Protein AF-A0A9D5KA26-F1 (afdb_monomer_lite)

Sequence (200 aa):
MRDYLKTVVFIDGENLHYNLRSFEFREEHSKPFHLLPQYINWEKFFKALLDKINDGSNIKHFLHRIYWYVIERISAYREPGSDKLTRAVRKCQELSKTKIVDSEKVQELAKEWHSTLSEKIRHRRDALHTVLQTHTDFLQFKYVGKLAVDPFKVRRCETDSSEPTGYAYDGTIHSEKGVDIALAVDMVSLASDYDVAVLV

Radius of gyration: 22.06 Å; chains: 1; bounding box: 48×45×61 Å

pLDDT: mean 90.44, std 7.11, range [57.44, 97.88]

Foldseek 3Di:
DDLAFAEEEEEAQVVVQVVQQVDWDDDVPDDIDTGGPLVDPVVVVVVVVQVVVVVVDSGHYDYQAYEYEDAQFEDDDDDDDPVLLVQLQVVLCVAAVPDRDDSVLLVVQLVVQRVVVRVVRVVVVVVCCVSPVVPDPRYDYDHFKYWYWDSSQWPHWYQDPVDPSRTDTDTDTDDIPDRVVVSVVCCVVCVVVTRYYHYD

Structure (mmCIF, N/CA/C/O backbone):
data_AF-A0A9D5KA26-F1
#
_entry.id   AF-A0A9D5KA26-F1
#
loop_
_atom_site.group_PDB
_atom_site.id
_atom_site.type_symbol
_atom_site.label_atom_id
_atom_site.label_alt_id
_atom_site.label_comp_id
_atom_site.label_asym_id
_atom_site.label_entity_id
_atom_site.label_seq_id
_atom_site.pdbx_PDB_ins_code
_atom_site.Cartn_x
_atom_site.Cartn_y
_atom_site.Cartn_z
_atom_site.occupancy
_atom_site.B_iso_or_equiv
_atom_site.auth_seq_id
_atom_site.auth_comp_id
_atom_site.auth_asym_id
_atom_site.auth_atom_id
_atom_site.pdbx_PDB_model_num
ATOM 1 N N . MET A 1 1 ? -27.272 -5.049 33.003 1.00 57.44 1 MET A N 1
ATOM 2 C CA . MET A 1 1 ? -27.155 -4.416 31.670 1.00 57.44 1 MET A CA 1
ATOM 3 C C . MET A 1 1 ? -25.694 -4.007 31.521 1.00 57.44 1 MET A C 1
ATOM 5 O O . MET A 1 1 ? -25.109 -3.687 32.546 1.00 57.44 1 MET A O 1
ATOM 9 N N . ARG A 1 2 ? -25.052 -4.132 30.349 1.00 66.81 2 ARG A N 1
ATOM 10 C CA . ARG A 1 2 ? -23.669 -3.634 30.209 1.00 66.81 2 ARG A CA 1
ATOM 11 C C . ARG A 1 2 ? -23.721 -2.108 30.172 1.00 66.81 2 ARG A C 1
ATOM 13 O O . ARG A 1 2 ? -24.442 -1.561 29.347 1.00 66.81 2 ARG A O 1
ATOM 20 N N . ASP A 1 3 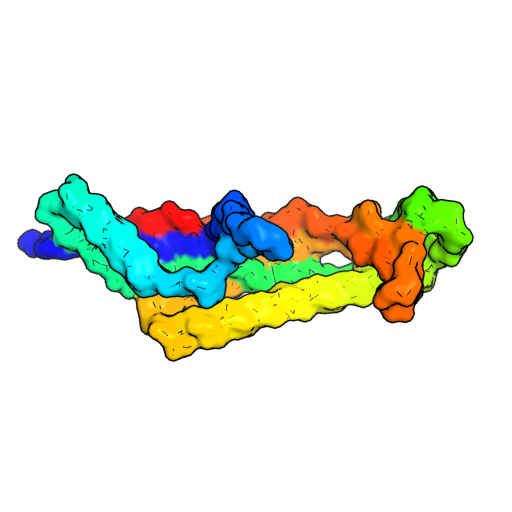? -22.947 -1.454 31.032 1.00 84.50 3 ASP A N 1
ATOM 21 C CA . ASP A 1 3 ? -22.878 0.015 31.099 1.00 84.50 3 ASP A CA 1
ATOM 22 C C . ASP A 1 3 ? -21.969 0.618 30.013 1.00 84.50 3 ASP A C 1
ATOM 24 O O . ASP A 1 3 ? -21.782 1.835 29.947 1.00 84.50 3 ASP A O 1
ATOM 28 N N . TYR A 1 4 ? -21.376 -0.231 29.166 1.00 91.75 4 TYR A N 1
ATOM 29 C CA . TYR A 1 4 ? -20.472 0.175 28.102 1.00 91.75 4 TYR A CA 1
ATOM 30 C C . TYR A 1 4 ? -20.458 -0.805 26.918 1.00 91.75 4 TYR A C 1
ATOM 32 O O . TYR A 1 4 ? -20.752 -1.992 27.083 1.00 91.75 4 TYR A O 1
ATOM 40 N N . LEU A 1 5 ? -20.059 -0.307 25.742 1.00 94.69 5 LEU A N 1
ATOM 41 C CA . LEU A 1 5 ? -19.887 -1.062 24.497 1.00 94.69 5 LEU A CA 1
ATOM 42 C C . LEU A 1 5 ? -18.414 -1.108 24.074 1.00 94.69 5 LEU A C 1
ATOM 44 O O . LEU A 1 5 ? -17.755 -0.067 23.948 1.00 94.69 5 LEU A O 1
ATOM 48 N N . LYS A 1 6 ? -17.910 -2.318 23.810 1.00 95.50 6 LYS A N 1
ATOM 49 C CA . LYS A 1 6 ? -16.590 -2.547 23.210 1.00 95.50 6 LYS A CA 1
ATOM 50 C C . LYS A 1 6 ? -16.612 -2.072 21.760 1.00 95.50 6 LYS A C 1
ATOM 52 O O . LYS A 1 6 ? -17.283 -2.682 20.931 1.00 95.50 6 LYS A O 1
ATOM 57 N N . THR A 1 7 ? -15.880 -1.009 21.446 1.00 95.38 7 THR A N 1
ATOM 58 C CA . THR A 1 7 ? -15.821 -0.468 20.082 1.00 95.38 7 THR A CA 1
ATOM 59 C C . THR A 1 7 ? -14.496 -0.824 19.422 1.00 95.38 7 THR A C 1
ATOM 61 O O . THR A 1 7 ? -13.429 -0.539 19.969 1.00 95.38 7 THR A O 1
ATOM 64 N N . VAL A 1 8 ? -14.556 -1.442 18.247 1.00 96.31 8 VAL A N 1
ATOM 65 C CA . VAL A 1 8 ? -13.392 -1.708 17.394 1.00 96.31 8 VAL A CA 1
ATOM 66 C C . VAL A 1 8 ? -13.445 -0.809 16.167 1.00 96.31 8 VAL A C 1
ATOM 68 O O . VAL A 1 8 ? -14.516 -0.580 15.609 1.00 96.31 8 VAL A O 1
ATOM 71 N N . VAL A 1 9 ? -12.288 -0.309 15.742 1.00 96.12 9 VAL A N 1
ATOM 72 C CA . VAL A 1 9 ? -12.156 0.484 14.515 1.00 96.12 9 VAL A CA 1
ATOM 73 C C . VAL A 1 9 ? -11.412 -0.332 13.464 1.00 96.12 9 VAL A C 1
ATOM 75 O O . VAL A 1 9 ? -10.322 -0.833 13.729 1.00 96.12 9 VAL A O 1
ATOM 78 N N . PHE A 1 10 ? -11.989 -0.453 12.276 1.00 96.62 10 PHE A N 1
ATOM 79 C CA . PHE A 1 10 ? -11.372 -1.062 11.102 1.00 96.62 10 PHE A CA 1
ATOM 80 C C . PHE A 1 10 ? -11.017 0.056 10.129 1.00 96.62 10 PHE A C 1
ATOM 82 O O . PHE A 1 10 ? -11.886 0.845 9.771 1.00 96.62 10 PHE A O 1
ATOM 89 N N . ILE A 1 11 ? -9.746 0.140 9.747 1.00 94.75 11 ILE A N 1
ATOM 90 C CA . ILE A 1 11 ? -9.221 1.213 8.902 1.00 94.75 11 ILE A CA 1
ATOM 91 C C . ILE A 1 11 ? -8.723 0.626 7.593 1.00 94.75 11 ILE A C 1
ATOM 93 O O . ILE A 1 11 ? -7.799 -0.198 7.599 1.00 94.75 11 ILE A O 1
ATOM 97 N N . ASP A 1 12 ? -9.256 1.118 6.483 1.00 94.25 12 ASP A N 1
ATOM 98 C CA . ASP A 1 12 ? -8.600 0.980 5.189 1.00 94.25 12 ASP A CA 1
ATOM 99 C C . ASP A 1 12 ? -7.439 1.979 5.093 1.00 94.25 12 ASP A C 1
ATOM 101 O O . ASP A 1 12 ? -7.611 3.201 5.033 1.00 94.25 12 ASP A O 1
ATOM 105 N N . GLY A 1 13 ? -6.216 1.454 5.112 1.00 90.38 13 GLY A N 1
ATOM 106 C CA . GLY A 1 13 ? -5.028 2.278 5.210 1.00 90.38 13 GLY A CA 1
ATOM 107 C C . GLY A 1 13 ? -4.691 3.089 3.971 1.00 90.38 13 GLY A C 1
ATOM 108 O O . GLY A 1 13 ? -4.191 4.204 4.130 1.00 90.38 13 GLY A O 1
ATOM 109 N N . GLU A 1 14 ? -4.945 2.576 2.767 1.00 87.25 14 GLU A N 1
ATOM 110 C CA . GLU A 1 14 ? -4.696 3.347 1.544 1.00 87.25 14 GLU A CA 1
ATOM 111 C C . GLU 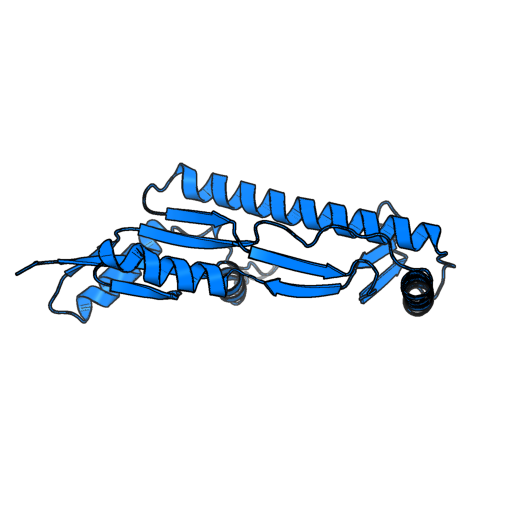A 1 14 ? -5.742 4.452 1.414 1.00 87.25 14 GLU A C 1
ATOM 113 O O . GLU A 1 14 ? -5.376 5.611 1.203 1.00 87.25 14 GLU A O 1
ATOM 118 N N . ASN A 1 15 ? -7.022 4.136 1.634 1.00 88.88 15 ASN A N 1
ATOM 119 C CA . ASN A 1 15 ? -8.087 5.137 1.574 1.00 88.88 15 ASN A CA 1
ATOM 120 C C . ASN A 1 15 ? -7.883 6.244 2.615 1.00 88.88 15 ASN A C 1
ATOM 122 O O . ASN A 1 15 ? -7.924 7.431 2.268 1.00 88.88 15 ASN A O 1
ATOM 126 N N . LEU A 1 16 ? -7.550 5.892 3.861 1.00 90.69 16 LEU A N 1
ATOM 127 C CA . LEU A 1 16 ? -7.212 6.889 4.873 1.00 90.69 16 LEU A CA 1
ATOM 128 C C . LEU A 1 16 ? -5.967 7.695 4.477 1.00 90.69 16 LEU A C 1
ATOM 130 O O . LEU A 1 16 ? -5.962 8.916 4.623 1.00 90.69 16 LEU A O 1
ATOM 134 N N . HIS A 1 17 ? -4.924 7.061 3.934 1.00 87.62 17 HIS A N 1
ATOM 135 C CA . HIS A 1 17 ? -3.725 7.767 3.475 1.00 87.62 17 HIS A CA 1
ATOM 136 C C . HIS A 1 17 ? -4.039 8.818 2.400 1.00 87.62 17 HIS A C 1
ATOM 138 O O . HIS A 1 17 ? -3.564 9.954 2.504 1.00 87.62 17 HIS A O 1
ATOM 144 N N . TYR A 1 18 ? -4.847 8.480 1.390 1.00 86.38 18 TYR A N 1
ATOM 145 C CA . TYR A 1 18 ? -5.258 9.439 0.359 1.00 86.38 18 TYR A CA 1
ATOM 146 C C . TYR A 1 18 ? -6.105 10.573 0.940 1.00 86.38 18 TYR A C 1
ATOM 148 O O . TYR A 1 18 ? -5.849 11.738 0.626 1.00 86.38 18 TYR A O 1
ATOM 156 N N . ASN A 1 19 ? -7.042 10.256 1.838 1.00 89.69 19 ASN A N 1
ATOM 157 C CA . ASN A 1 19 ? -7.872 11.256 2.508 1.00 89.69 19 ASN A CA 1
ATOM 158 C C . ASN A 1 19 ? -7.027 12.233 3.333 1.00 89.69 19 ASN A C 1
ATOM 160 O O . ASN A 1 19 ? -7.211 13.443 3.223 1.00 89.69 19 ASN A O 1
ATOM 164 N N . LEU A 1 20 ? -6.043 11.746 4.091 1.00 89.56 20 LEU A N 1
ATOM 165 C CA . LEU A 1 20 ? -5.133 12.608 4.850 1.00 89.56 20 LEU A CA 1
ATOM 166 C C . LEU A 1 20 ? -4.317 13.532 3.941 1.00 89.56 20 LEU A C 1
ATOM 168 O O . LEU A 1 20 ? -4.151 14.713 4.238 1.00 89.56 20 LEU A O 1
ATOM 172 N N . ARG A 1 21 ? -3.851 13.027 2.797 1.00 87.38 21 ARG A N 1
ATOM 173 C CA . ARG A 1 21 ? -3.071 13.836 1.853 1.00 87.38 21 ARG A CA 1
ATOM 174 C C . ARG A 1 21 ? -3.884 14.904 1.129 1.00 87.38 21 ARG A C 1
ATOM 176 O O . ARG A 1 21 ? -3.278 15.827 0.588 1.00 87.38 21 ARG A O 1
ATOM 183 N N . SER A 1 22 ? -5.215 14.807 1.134 1.00 88.94 22 SER A N 1
ATOM 184 C CA . SER A 1 22 ? -6.087 15.864 0.607 1.00 88.94 22 SER A CA 1
ATOM 185 C C . SER A 1 22 ? -6.028 17.150 1.442 1.00 88.94 22 SER A C 1
ATOM 187 O O . SER A 1 22 ? -6.306 18.228 0.921 1.00 88.94 22 SER A O 1
ATOM 189 N N . PHE A 1 23 ? -5.602 17.061 2.709 1.00 88.69 23 PHE A N 1
ATOM 190 C CA . PHE A 1 23 ? -5.333 18.229 3.535 1.00 88.69 23 PHE A CA 1
ATOM 191 C C . PHE A 1 23 ? -3.965 18.807 3.168 1.00 88.69 23 PHE A C 1
ATOM 193 O O . PHE A 1 23 ? -2.918 18.211 3.442 1.00 88.69 23 PHE A O 1
ATOM 200 N N . GLU A 1 24 ? -3.994 19.973 2.532 1.00 89.06 24 GLU A N 1
ATOM 201 C CA . GLU A 1 24 ? -2.820 20.728 2.114 1.00 89.06 24 GLU A CA 1
ATOM 202 C C . GLU A 1 24 ? -2.684 21.995 2.961 1.00 89.06 24 GLU A C 1
ATOM 204 O O . GLU A 1 24 ? -3.596 22.819 3.031 1.00 89.06 24 GLU A O 1
ATOM 209 N N . PHE A 1 25 ? -1.522 22.158 3.587 1.00 87.81 25 PHE A N 1
ATOM 210 C CA . PHE A 1 25 ? -1.177 23.323 4.389 1.00 87.81 25 PHE A CA 1
ATOM 211 C C . PHE A 1 25 ? -0.079 24.106 3.672 1.00 87.81 25 PHE A C 1
ATOM 213 O O . PHE A 1 25 ? 0.919 23.533 3.227 1.00 87.81 25 PHE A O 1
ATOM 220 N N . ARG A 1 26 ? -0.264 25.421 3.549 1.00 86.25 26 ARG A N 1
ATOM 221 C CA . ARG A 1 26 ? 0.715 26.332 2.950 1.00 86.25 26 ARG A CA 1
ATOM 222 C C . ARG A 1 26 ? 1.066 27.417 3.950 1.00 86.25 26 ARG A C 1
ATOM 224 O O . ARG A 1 26 ? 0.17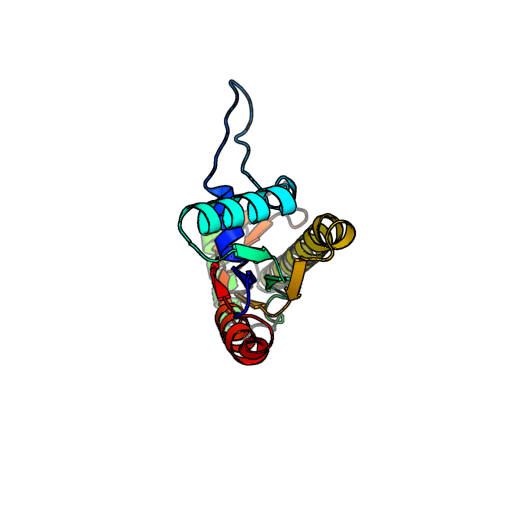2 28.104 4.434 1.00 86.25 26 ARG A O 1
ATOM 231 N N . GLU A 1 27 ? 2.356 27.598 4.198 1.00 84.00 27 GLU A N 1
ATOM 232 C CA . GLU A 1 27 ? 2.858 28.871 4.711 1.00 84.00 27 GLU A CA 1
ATOM 233 C C . GLU A 1 27 ? 3.289 29.744 3.529 1.00 84.00 27 GLU A C 1
ATOM 235 O O . GLU A 1 27 ? 3.645 29.234 2.459 1.00 84.00 27 GLU A O 1
ATOM 240 N N . GLU A 1 28 ? 3.247 31.066 3.710 1.00 71.31 28 GLU A N 1
ATOM 241 C CA . GLU A 1 28 ? 3.812 32.009 2.746 1.00 71.31 28 GLU A CA 1
ATOM 242 C C . GLU A 1 28 ? 5.283 31.633 2.504 1.00 71.31 28 GLU A C 1
ATOM 244 O O . GLU A 1 28 ? 6.130 31.778 3.377 1.00 71.31 28 GLU A O 1
ATOM 249 N N . HIS A 1 29 ? 5.573 31.110 1.308 1.00 68.50 29 HIS A N 1
ATOM 250 C CA . HIS A 1 29 ? 6.909 30.744 0.806 1.00 68.50 29 HIS A CA 1
ATOM 251 C C . HIS A 1 29 ? 7.437 29.333 1.126 1.00 68.50 29 HIS A C 1
ATOM 253 O O . HIS A 1 29 ? 8.601 29.052 0.829 1.00 68.50 29 HIS A O 1
ATOM 259 N N . SER A 1 30 ? 6.610 28.404 1.618 1.00 79.19 30 SER A N 1
ATOM 260 C CA . SER A 1 30 ? 7.003 26.992 1.762 1.00 79.19 30 SER A CA 1
ATOM 261 C C . SER A 1 30 ? 6.367 26.080 0.706 1.00 79.19 30 SER A C 1
ATOM 263 O O . SER A 1 30 ? 5.351 26.400 0.082 1.00 79.19 30 SER A O 1
ATOM 265 N N . LYS A 1 31 ? 7.000 24.922 0.457 1.00 82.25 31 LYS A N 1
ATOM 266 C CA . LYS A 1 31 ? 6.367 23.860 -0.338 1.00 82.25 31 LYS A CA 1
ATOM 267 C C . LYS A 1 31 ? 5.126 23.364 0.412 1.00 82.25 31 LYS A C 1
ATOM 269 O O . LYS A 1 31 ? 5.206 23.234 1.633 1.00 82.25 31 LYS A O 1
ATOM 274 N N . PRO A 1 32 ? 4.031 23.028 -0.295 1.00 83.56 32 PRO A N 1
ATOM 275 C CA . PRO A 1 32 ? 2.839 22.505 0.350 1.00 83.56 32 PRO A CA 1
ATOM 276 C C . PRO A 1 32 ? 3.162 21.301 1.231 1.00 83.56 32 PRO A C 1
ATOM 278 O O . PRO A 1 32 ? 3.824 20.351 0.798 1.00 83.56 32 PRO A O 1
ATOM 281 N N . PHE A 1 33 ? 2.704 21.361 2.474 1.00 86.44 33 PHE A N 1
ATOM 282 C CA . PHE A 1 33 ? 2.796 20.265 3.419 1.00 86.44 33 PHE A CA 1
ATOM 283 C C . PHE A 1 33 ? 1.493 19.468 3.377 1.00 86.44 33 PHE A C 1
ATOM 285 O O . PHE A 1 33 ? 0.407 20.031 3.502 1.00 86.44 33 PHE A O 1
ATOM 292 N N . HIS A 1 34 ? 1.606 18.150 3.219 1.00 87.44 34 HIS A N 1
ATOM 293 C CA . HIS A 1 34 ? 0.466 17.241 3.292 1.00 87.44 34 HIS A CA 1
ATOM 294 C C . HIS A 1 34 ? 0.478 16.507 4.623 1.00 87.44 34 HIS A C 1
ATOM 296 O O . HIS A 1 34 ? 1.531 16.046 5.074 1.00 87.44 34 HIS A O 1
ATOM 302 N N . LEU A 1 35 ? -0.701 16.336 5.217 1.00 88.12 35 LEU A N 1
ATOM 303 C CA . LEU A 1 35 ? -0.829 15.517 6.411 1.00 88.12 35 LEU A CA 1
ATOM 304 C C . LEU A 1 35 ? -0.553 14.047 6.063 1.00 88.12 35 LEU A C 1
ATOM 306 O O . LEU A 1 35 ? -1.106 13.489 5.116 1.00 88.12 35 LEU A O 1
ATOM 310 N N . LEU A 1 36 ? 0.328 13.421 6.839 1.00 84.06 36 LEU A N 1
ATOM 311 C CA . LEU A 1 36 ? 0.699 12.017 6.705 1.00 84.06 36 LEU A CA 1
ATOM 312 C C . LEU A 1 36 ? 0.461 11.292 8.034 1.00 84.06 36 LEU A C 1
ATOM 314 O O . LEU A 1 36 ? 0.532 11.932 9.088 1.00 84.06 36 LEU A O 1
ATOM 318 N N . PRO A 1 37 ? 0.229 9.965 8.013 1.00 85.00 37 PRO A N 1
ATOM 319 C CA . PRO A 1 37 ? -0.109 9.218 9.218 1.00 85.00 37 PRO A CA 1
ATOM 320 C C . PRO A 1 37 ? 0.863 9.377 10.391 1.00 85.00 37 PRO A C 1
ATOM 322 O O . PRO A 1 37 ? 0.436 9.405 11.541 1.00 85.00 37 PRO A O 1
ATOM 325 N N . GLN A 1 38 ? 2.161 9.518 10.118 1.00 83.00 38 GLN A N 1
ATOM 326 C CA . GLN A 1 38 ? 3.187 9.661 11.153 1.00 83.00 38 GLN A CA 1
ATOM 327 C C . GLN A 1 38 ? 3.118 10.981 11.938 1.00 83.00 38 GLN A C 1
ATOM 329 O O . GLN A 1 38 ? 3.747 11.093 12.984 1.00 83.00 38 GLN A O 1
ATOM 334 N N . TYR A 1 39 ? 2.389 11.984 11.444 1.00 85.31 39 TYR A N 1
ATOM 335 C CA . TYR A 1 39 ? 2.249 13.283 12.113 1.00 85.31 39 TYR A CA 1
ATOM 336 C C . TYR A 1 39 ? 1.027 13.350 13.033 1.00 85.31 39 TYR A C 1
ATOM 338 O O . TYR A 1 39 ? 0.810 14.357 13.704 1.00 85.31 39 TYR A O 1
ATOM 346 N N . ILE A 1 40 ? 0.212 12.295 13.060 1.00 87.06 40 ILE A N 1
ATOM 347 C CA . ILE A 1 40 ? -1.054 12.274 13.785 1.00 87.06 40 ILE A CA 1
ATOM 348 C C . ILE A 1 40 ? -0.857 11.589 15.134 1.00 87.06 40 ILE A C 1
ATOM 350 O O . ILE A 1 40 ? -0.340 10.476 15.224 1.00 87.06 40 ILE A O 1
ATOM 354 N N . ASN A 1 41 ? -1.330 12.238 16.199 1.00 88.31 41 ASN A N 1
ATOM 355 C CA . ASN A 1 41 ? -1.507 11.577 17.486 1.00 88.31 41 ASN A CA 1
ATOM 356 C C . ASN A 1 41 ? -2.784 10.724 17.426 1.00 88.31 41 ASN A C 1
ATOM 358 O O . ASN A 1 41 ? -3.886 11.211 17.690 1.00 88.31 41 ASN A O 1
ATOM 362 N N . TRP A 1 42 ? -2.621 9.460 17.036 1.00 88.44 42 TRP A N 1
ATOM 363 C CA . TRP A 1 42 ? -3.732 8.534 16.820 1.00 88.44 42 TRP A CA 1
ATOM 364 C C . TRP A 1 42 ? -4.554 8.273 18.075 1.00 88.44 42 TRP A C 1
ATOM 366 O O . TRP A 1 42 ? -5.775 8.214 17.991 1.00 88.44 42 TRP A O 1
ATOM 376 N N . GLU A 1 43 ? -3.918 8.199 19.242 1.00 87.75 43 GLU A N 1
ATOM 377 C CA . GLU A 1 43 ? -4.631 8.044 20.511 1.00 87.75 43 GLU A CA 1
ATOM 378 C C . GLU A 1 43 ? -5.620 9.195 20.730 1.00 87.75 43 GLU A C 1
ATOM 380 O O . GLU A 1 43 ? -6.807 8.963 20.958 1.00 87.75 43 GLU A O 1
ATOM 385 N N . LYS A 1 44 ? -5.161 10.446 20.581 1.00 90.75 44 LYS A N 1
ATOM 386 C CA . LYS A 1 44 ? -6.030 11.625 20.696 1.00 90.75 44 LYS A CA 1
ATOM 387 C C . LYS A 1 44 ? -7.108 11.651 19.619 1.00 90.75 44 LYS A C 1
ATOM 389 O O . LYS A 1 44 ? -8.244 11.997 19.928 1.00 90.75 44 LYS A O 1
ATOM 394 N N . PHE A 1 45 ? -6.766 11.285 18.385 1.00 91.50 45 PHE A N 1
ATOM 395 C CA . PHE A 1 45 ? -7.722 11.235 17.279 1.00 91.50 45 PHE A CA 1
ATOM 396 C C . PHE A 1 45 ? -8.871 10.259 17.571 1.00 91.50 45 PHE A C 1
ATOM 398 O O . PHE A 1 45 ? -10.037 10.651 17.536 1.00 91.50 45 PHE A O 1
ATOM 405 N N . PHE A 1 46 ? -8.561 9.011 17.930 1.00 91.25 46 PHE A N 1
ATOM 406 C CA . PHE A 1 46 ? -9.590 8.004 18.201 1.00 91.25 46 PHE A CA 1
ATOM 407 C C . PHE A 1 46 ? -10.326 8.245 19.516 1.00 91.25 46 PHE A C 1
ATOM 409 O O . PHE A 1 46 ? -11.513 7.938 19.611 1.00 91.25 46 PHE A O 1
ATOM 416 N N . LYS A 1 47 ? -9.673 8.857 20.509 1.00 90.62 47 LYS A N 1
ATOM 417 C CA . LYS A 1 47 ? -10.360 9.326 21.713 1.00 90.62 47 LYS A CA 1
ATOM 418 C C . LYS A 1 47 ? -11.407 10.388 21.376 1.00 90.62 47 LYS A C 1
ATOM 420 O O . LYS A 1 47 ? -12.551 10.237 21.780 1.00 90.62 47 LYS A O 1
ATOM 425 N N . ALA A 1 48 ? -11.053 11.393 20.573 1.00 93.12 48 ALA A N 1
ATOM 426 C CA . ALA A 1 48 ? -11.995 12.424 20.138 1.00 93.12 48 ALA A CA 1
ATOM 427 C C . ALA A 1 48 ? -13.155 11.845 19.307 1.00 93.12 48 ALA A C 1
ATOM 429 O O . ALA A 1 48 ? -14.298 12.275 19.461 1.00 93.12 48 ALA A O 1
ATOM 430 N N . LEU A 1 49 ? -12.883 10.842 18.463 1.00 91.56 49 LEU A N 1
ATOM 431 C CA . LEU A 1 49 ? -13.923 10.104 17.741 1.00 91.56 49 LEU A CA 1
ATOM 432 C C . LEU A 1 49 ? -14.912 9.434 18.708 1.00 91.56 49 LEU A C 1
ATOM 434 O O . LEU A 1 49 ? -16.122 9.556 18.529 1.00 91.56 49 LEU A O 1
ATOM 438 N N . LEU A 1 50 ? -14.414 8.747 19.739 1.00 91.56 50 LEU A N 1
ATOM 439 C CA . LEU A 1 50 ? -15.269 8.094 20.731 1.00 91.56 50 LEU A CA 1
ATOM 440 C C . LEU A 1 50 ? -16.022 9.078 21.616 1.00 91.56 50 LEU A C 1
ATOM 442 O O . LEU A 1 50 ? -17.196 8.843 21.887 1.00 91.56 50 LEU A O 1
ATOM 446 N N . ASP A 1 51 ? -15.386 10.170 22.035 1.00 92.81 51 ASP A N 1
ATOM 447 C CA . ASP A 1 51 ? -16.051 11.244 22.775 1.00 92.81 51 ASP A CA 1
ATOM 448 C C . ASP A 1 51 ? -17.241 11.764 21.957 1.00 92.81 51 ASP A C 1
ATOM 450 O O . ASP A 1 51 ? -18.353 11.866 22.470 1.00 92.81 51 ASP A O 1
ATOM 454 N N . LYS A 1 52 ? -17.058 11.942 20.642 1.00 92.06 52 LYS A N 1
ATOM 455 C CA . LYS A 1 52 ? -18.141 12.380 19.761 1.00 92.06 52 LYS A CA 1
ATOM 456 C C . LYS A 1 52 ? -19.277 11.362 19.621 1.00 92.06 52 LYS A C 1
ATOM 458 O O . LYS A 1 52 ? -20.435 11.764 19.523 1.00 92.06 52 LYS A O 1
ATOM 463 N N . ILE A 1 53 ? -18.964 10.066 19.597 1.00 90.38 53 ILE A N 1
ATOM 464 C CA . ILE A 1 53 ? -19.975 8.994 19.599 1.00 90.38 53 ILE A CA 1
ATOM 465 C C . ILE A 1 53 ? -20.732 8.984 20.938 1.00 90.38 53 ILE A C 1
ATOM 467 O O . ILE A 1 53 ? -21.955 8.851 20.956 1.00 90.38 53 ILE A O 1
ATOM 471 N N . ASN A 1 54 ? -20.018 9.177 22.049 1.00 91.94 54 ASN A N 1
ATOM 472 C CA . ASN A 1 54 ? -20.581 9.212 23.397 1.00 91.94 54 ASN A CA 1
ATOM 473 C C . ASN A 1 54 ? -21.499 10.416 23.627 1.00 91.94 54 ASN A C 1
ATOM 475 O O . ASN A 1 54 ? -22.534 10.256 24.263 1.00 91.94 54 ASN A O 1
ATOM 479 N N . ASP A 1 55 ? -21.180 11.586 23.072 1.00 91.69 55 ASP A N 1
ATOM 480 C CA . ASP A 1 55 ? -22.037 12.778 23.167 1.00 91.69 55 ASP A CA 1
ATOM 481 C C . ASP A 1 55 ? -23.446 12.546 22.586 1.00 91.69 55 ASP A C 1
ATOM 483 O O . ASP A 1 55 ? -24.407 13.204 22.986 1.00 91.69 55 ASP A O 1
ATOM 487 N N . GLY A 1 56 ? -23.573 11.630 21.620 1.00 84.31 56 GLY A N 1
ATOM 488 C CA . GLY A 1 56 ? -24.833 11.293 20.955 1.00 84.31 56 GLY A CA 1
ATOM 489 C C . GLY A 1 56 ? -25.538 10.047 21.498 1.00 84.31 56 GLY A C 1
ATOM 490 O O . GLY A 1 56 ? -26.601 9.697 20.986 1.00 84.31 56 GLY A O 1
ATOM 491 N N . SER A 1 57 ? -24.966 9.358 22.489 1.00 82.31 57 SER A N 1
ATOM 492 C CA . SER A 1 57 ? -25.433 8.051 22.961 1.00 82.31 57 SER A CA 1
ATOM 493 C C . SER A 1 57 ? -25.630 8.033 24.475 1.00 82.31 57 SER A C 1
ATOM 495 O O . SER A 1 57 ? -24.809 8.528 25.239 1.00 82.31 57 SER A O 1
ATOM 497 N N . ASN A 1 58 ? -26.694 7.375 24.940 1.00 87.38 58 ASN A N 1
ATOM 498 C CA . ASN A 1 58 ? -26.890 7.115 26.373 1.00 87.38 58 ASN A CA 1
ATOM 499 C C . ASN A 1 58 ? -26.004 5.968 26.895 1.00 87.38 58 ASN A C 1
ATOM 501 O O . ASN A 1 58 ? -26.014 5.681 28.092 1.00 87.38 58 ASN A O 1
ATOM 505 N N . ILE A 1 59 ? -25.269 5.288 26.009 1.00 90.62 59 ILE A N 1
ATOM 506 C CA . ILE A 1 59 ? -24.394 4.164 26.342 1.00 90.62 59 ILE A CA 1
ATOM 507 C C . ILE A 1 59 ? -22.954 4.559 26.033 1.00 90.62 59 ILE A C 1
ATOM 509 O O . ILE A 1 59 ? -22.655 5.024 24.935 1.00 90.62 59 ILE A O 1
ATOM 513 N N . LYS A 1 60 ? -22.050 4.344 26.993 1.00 93.44 60 LYS A N 1
ATOM 514 C CA . LYS A 1 60 ? -20.633 4.678 26.835 1.00 93.44 60 LYS A CA 1
ATOM 515 C C . LYS A 1 60 ? -19.924 3.684 25.917 1.00 93.44 60 LYS A C 1
ATOM 517 O O . LYS A 1 60 ? -19.984 2.478 26.118 1.00 93.44 60 LYS A O 1
ATOM 522 N N . HIS A 1 61 ? -19.172 4.189 24.961 1.00 94.50 61 HIS A N 1
ATOM 523 C CA . HIS A 1 61 ? -18.275 3.446 24.094 1.00 94.50 61 HIS A CA 1
ATOM 524 C C . HIS A 1 61 ? -16.849 3.546 24.630 1.00 94.50 61 HIS A C 1
ATOM 526 O O . HIS A 1 61 ? -16.399 4.627 25.018 1.00 94.50 61 HIS A O 1
ATOM 532 N N . PHE A 1 62 ? -16.121 2.430 24.617 1.00 92.94 62 PHE A N 1
ATOM 533 C CA . PHE A 1 62 ? -14.683 2.421 24.882 1.00 92.94 62 PHE A CA 1
ATOM 534 C C . PHE A 1 62 ? -13.922 1.809 23.705 1.00 92.94 62 PHE A C 1
ATOM 536 O O . PHE A 1 62 ? -14.412 0.887 23.047 1.00 92.94 62 PHE A O 1
ATOM 543 N N . LEU A 1 63 ? -12.708 2.309 23.459 1.00 93.75 63 LEU A N 1
ATOM 544 C CA . LEU A 1 63 ? -11.840 1.791 22.406 1.00 93.75 63 LEU A CA 1
ATOM 545 C C . LEU A 1 63 ? -11.278 0.441 22.836 1.00 93.75 63 LEU A C 1
ATOM 547 O O . LEU A 1 63 ? -10.487 0.375 23.775 1.00 93.75 63 LEU A O 1
ATOM 551 N N . HIS A 1 64 ? -11.664 -0.628 22.151 1.00 93.69 64 HIS A N 1
ATOM 552 C CA . HIS A 1 64 ? -11.116 -1.951 22.412 1.00 93.69 64 HIS A CA 1
ATOM 553 C C . HIS A 1 64 ? -9.857 -2.223 21.585 1.00 93.69 64 HIS A C 1
ATOM 555 O O . HIS A 1 64 ? -8.824 -2.606 22.134 1.00 93.69 64 HIS A O 1
ATOM 561 N N . ARG A 1 65 ? -9.941 -2.030 20.266 1.00 94.44 65 ARG A N 1
ATOM 562 C CA . ARG A 1 65 ? -8.838 -2.263 19.328 1.00 94.44 65 ARG A CA 1
ATOM 563 C C . ARG A 1 65 ? -9.043 -1.454 18.057 1.00 94.44 65 ARG A C 1
ATOM 565 O O . ARG A 1 65 ? -10.172 -1.146 17.681 1.00 94.44 65 ARG A O 1
ATOM 572 N N . ILE A 1 66 ? -7.947 -1.172 17.375 1.00 94.69 66 ILE A N 1
ATOM 573 C CA . ILE A 1 66 ? -7.930 -0.648 16.020 1.00 94.69 66 ILE A CA 1
ATOM 574 C C . ILE A 1 66 ? -7.173 -1.621 15.131 1.00 94.69 66 ILE A C 1
ATOM 576 O O . ILE A 1 66 ? -6.029 -1.967 15.427 1.00 94.69 66 ILE A O 1
ATOM 580 N N . TYR A 1 67 ? -7.800 -2.035 14.038 1.00 95.31 67 TYR A N 1
ATOM 581 C CA . TYR A 1 67 ? -7.185 -2.844 12.998 1.00 95.31 67 TYR A CA 1
ATOM 582 C C . TYR A 1 67 ? -6.934 -1.978 11.773 1.00 95.31 67 TYR A C 1
ATOM 584 O O . TYR A 1 67 ? -7.869 -1.469 11.159 1.00 95.31 67 TYR A O 1
ATOM 592 N N . TRP A 1 68 ? -5.662 -1.810 11.426 1.00 94.06 68 TRP A N 1
ATOM 593 C CA . TRP A 1 68 ? -5.242 -0.991 10.298 1.00 94.06 68 TRP A CA 1
ATOM 594 C C . TRP A 1 68 ? -4.744 -1.875 9.161 1.00 94.06 68 TRP A C 1
ATOM 596 O O . TRP A 1 68 ? -3.659 -2.458 9.240 1.00 94.06 68 TRP A O 1
ATOM 606 N N . TYR A 1 69 ? -5.532 -1.966 8.093 1.00 94.19 69 TYR A N 1
ATOM 607 C CA . TYR A 1 69 ? -5.239 -2.812 6.942 1.00 94.19 69 TYR A CA 1
ATOM 608 C C . TYR A 1 69 ? -4.379 -2.065 5.939 1.00 94.19 69 TYR A C 1
ATOM 610 O O . TYR A 1 69 ? -4.658 -0.925 5.580 1.00 94.19 69 TYR A O 1
ATOM 618 N N . VAL A 1 70 ? -3.305 -2.709 5.502 1.00 91.38 70 VAL A N 1
ATOM 619 C CA . VAL A 1 70 ? -2.327 -2.113 4.593 1.00 91.38 70 VAL A CA 1
ATOM 620 C C . VAL A 1 70 ? -1.828 -3.145 3.590 1.00 91.38 70 VAL A C 1
ATOM 622 O O . VAL A 1 70 ? -1.879 -4.365 3.808 1.00 91.38 70 VAL A O 1
ATOM 625 N N . ILE A 1 71 ? -1.307 -2.639 2.476 1.00 91.94 71 ILE A N 1
ATOM 626 C CA . ILE A 1 71 ? -0.646 -3.446 1.457 1.00 91.94 71 ILE A CA 1
ATOM 627 C C . ILE A 1 71 ? 0.584 -4.123 2.063 1.00 91.94 71 ILE A C 1
ATOM 629 O O . ILE A 1 71 ? 1.473 -3.475 2.612 1.00 91.94 71 ILE A O 1
ATOM 633 N N . GLU A 1 72 ? 0.656 -5.442 1.918 1.00 92.56 72 GLU A N 1
ATOM 634 C CA . GLU A 1 72 ? 1.816 -6.239 2.308 1.00 92.56 72 GLU A CA 1
ATOM 635 C C . GLU A 1 72 ? 2.906 -6.188 1.230 1.00 92.56 72 GLU A C 1
ATOM 637 O O . GLU A 1 72 ? 4.092 -6.056 1.531 1.00 92.56 72 GLU A O 1
ATOM 642 N N . ARG A 1 73 ? 2.512 -6.339 -0.040 1.00 94.06 73 ARG A N 1
ATOM 643 C CA . ARG A 1 73 ? 3.448 -6.578 -1.149 1.00 94.06 73 ARG A CA 1
ATOM 644 C C . ARG A 1 73 ? 2.883 -6.201 -2.512 1.00 94.06 73 ARG A C 1
ATOM 646 O O . ARG A 1 73 ? 1.674 -6.092 -2.696 1.00 94.06 73 ARG A O 1
ATOM 653 N N . ILE A 1 74 ? 3.760 -6.100 -3.507 1.00 95.62 74 ILE A N 1
ATOM 654 C CA . ILE A 1 74 ? 3.367 -6.024 -4.921 1.00 95.62 74 ILE A CA 1
ATOM 655 C C . ILE A 1 74 ? 3.219 -7.419 -5.550 1.00 95.62 74 ILE A C 1
ATOM 657 O O . ILE A 1 74 ? 3.654 -8.432 -4.996 1.00 95.62 74 ILE A O 1
ATOM 661 N N . SER A 1 75 ? 2.600 -7.513 -6.729 1.00 95.38 75 SER A N 1
ATOM 662 C CA . SER A 1 75 ? 2.629 -8.747 -7.521 1.00 95.38 75 SER A CA 1
ATOM 663 C C . SER A 1 75 ? 4.044 -9.147 -7.913 1.00 95.38 75 SER A C 1
ATOM 665 O O . SER A 1 75 ? 4.839 -8.300 -8.302 1.00 95.38 75 SER A O 1
ATOM 667 N N . ALA A 1 76 ? 4.332 -10.452 -7.841 1.00 95.19 76 ALA A N 1
ATOM 668 C CA . ALA A 1 76 ? 5.624 -11.009 -8.221 1.00 95.19 76 ALA A CA 1
ATOM 669 C C . ALA A 1 76 ? 6.024 -10.574 -9.635 1.00 95.19 76 ALA A C 1
ATOM 671 O O . ALA A 1 76 ? 5.185 -10.561 -10.544 1.00 95.19 76 ALA A O 1
ATOM 672 N N . TYR A 1 77 ? 7.304 -10.253 -9.799 1.00 96.25 77 TYR A N 1
ATOM 673 C CA . TYR A 1 77 ? 7.879 -10.001 -11.108 1.00 96.25 77 TYR A CA 1
ATOM 674 C C . TYR A 1 77 ? 7.763 -11.265 -11.962 1.00 96.25 77 TYR A C 1
ATOM 676 O O . TYR A 1 77 ? 7.966 -12.382 -11.479 1.00 96.25 77 TYR A O 1
ATOM 684 N N . ARG A 1 78 ? 7.400 -11.092 -13.229 1.00 95.44 78 ARG A N 1
ATOM 685 C CA . ARG A 1 78 ? 7.325 -12.177 -14.205 1.00 95.44 78 ARG A CA 1
ATOM 686 C C . ARG A 1 78 ? 7.992 -11.707 -15.477 1.00 95.44 78 ARG A C 1
ATOM 688 O O . ARG A 1 78 ? 7.672 -10.617 -15.953 1.00 95.44 78 ARG A O 1
ATOM 695 N N . GLU A 1 79 ? 8.860 -12.552 -16.019 1.00 94.75 79 GLU A N 1
ATOM 696 C CA . GLU A 1 79 ? 9.449 -12.292 -17.324 1.00 94.75 79 GLU A CA 1
ATOM 697 C C . GLU A 1 79 ? 8.341 -12.133 -18.377 1.00 94.75 79 GLU A C 1
ATOM 699 O O . GLU A 1 79 ? 7.342 -12.869 -18.354 1.00 94.75 79 GLU A O 1
ATOM 704 N N . PRO A 1 80 ? 8.458 -11.140 -19.270 1.00 95.75 80 PRO A N 1
ATOM 705 C CA . PRO A 1 80 ? 7.464 -10.906 -20.296 1.00 95.75 80 PRO A CA 1
ATOM 706 C C . PRO A 1 80 ? 7.594 -11.972 -21.389 1.00 95.75 80 PRO A C 1
ATOM 708 O O . PRO A 1 80 ? 8.691 -12.383 -21.755 1.00 95.75 80 PRO A O 1
ATOM 711 N N . GLY A 1 81 ? 6.469 -12.370 -21.984 1.00 96.25 81 GLY A N 1
ATOM 712 C CA . GLY A 1 81 ? 6.512 -13.015 -23.298 1.00 96.25 81 GLY A CA 1
ATOM 713 C C . GLY A 1 81 ? 6.999 -12.033 -24.372 1.00 96.25 81 GLY A C 1
ATOM 714 O O . GLY A 1 81 ? 6.877 -10.815 -24.191 1.00 96.25 81 GLY A O 1
ATOM 715 N N . SER A 1 82 ? 7.481 -12.561 -25.502 1.00 95.81 82 SER A N 1
ATOM 716 C CA . SER A 1 82 ? 8.015 -11.786 -26.637 1.00 95.81 82 SER A CA 1
ATOM 717 C C . SER A 1 82 ? 7.127 -10.598 -27.005 1.00 95.81 82 SER A C 1
ATOM 719 O O . SER A 1 82 ? 7.573 -9.456 -26.977 1.00 95.81 82 SER A O 1
ATOM 721 N N . ASP A 1 83 ? 5.836 -10.838 -27.227 1.00 96.94 83 ASP A N 1
ATOM 722 C CA . ASP A 1 83 ? 4.910 -9.808 -27.703 1.00 96.94 83 ASP A CA 1
ATOM 723 C C . ASP A 1 83 ? 4.722 -8.679 -26.690 1.00 96.94 83 ASP A C 1
ATOM 725 O O . ASP A 1 83 ? 4.518 -7.518 -27.051 1.00 96.94 83 ASP A O 1
ATOM 729 N N . LYS A 1 84 ? 4.755 -9.014 -25.395 1.00 97.19 84 LYS A N 1
ATOM 730 C CA . LYS A 1 84 ? 4.611 -8.029 -24.323 1.00 97.19 84 LYS A CA 1
ATOM 731 C C . LYS A 1 84 ? 5.850 -7.147 -24.247 1.00 97.19 84 LYS A C 1
ATOM 733 O O . LYS A 1 84 ? 5.705 -5.932 -24.131 1.00 97.19 84 LYS A O 1
ATOM 738 N N . LEU A 1 85 ? 7.032 -7.748 -24.369 1.00 97.44 85 LEU A N 1
ATOM 739 C CA . LEU A 1 85 ? 8.294 -7.022 -24.402 1.00 97.44 85 LEU A CA 1
ATOM 740 C C . LEU A 1 85 ? 8.382 -6.121 -25.637 1.00 97.44 85 LEU A C 1
ATOM 742 O O . LEU A 1 85 ? 8.651 -4.933 -25.497 1.00 97.44 85 LEU A O 1
ATOM 746 N N . THR A 1 86 ? 8.037 -6.628 -26.822 1.00 96.94 86 THR A N 1
ATOM 747 C CA . THR A 1 86 ? 8.003 -5.829 -28.057 1.00 96.94 86 THR A CA 1
ATOM 748 C C . THR A 1 86 ? 7.068 -4.625 -27.930 1.00 96.94 86 THR A C 1
ATOM 750 O O . THR A 1 86 ? 7.427 -3.517 -28.329 1.00 96.94 86 THR A O 1
ATOM 753 N N . ARG A 1 87 ? 5.881 -4.797 -27.327 1.00 97.25 87 ARG A N 1
ATOM 754 C CA . ARG A 1 87 ? 4.970 -3.671 -27.053 1.00 97.25 87 ARG A CA 1
ATOM 755 C C . ARG A 1 87 ? 5.571 -2.658 -26.081 1.00 97.25 87 ARG A C 1
ATOM 757 O O . ARG A 1 87 ? 5.400 -1.461 -26.298 1.00 97.25 87 ARG A O 1
ATOM 764 N N . ALA A 1 88 ? 6.255 -3.120 -25.037 1.00 96.94 88 ALA A N 1
ATOM 765 C CA . ALA A 1 88 ? 6.908 -2.254 -24.062 1.00 96.94 88 ALA A CA 1
ATOM 766 C C . ALA A 1 88 ? 8.047 -1.441 -24.699 1.00 96.94 88 ALA A C 1
ATOM 768 O O . ALA A 1 88 ? 8.099 -0.228 -24.517 1.00 96.94 88 ALA A O 1
ATOM 769 N N . VAL A 1 89 ? 8.890 -2.081 -25.516 1.00 96.56 89 VAL A N 1
ATOM 770 C CA . VAL A 1 89 ? 9.961 -1.434 -26.295 1.00 96.56 89 VAL A CA 1
ATOM 771 C C . VAL A 1 89 ? 9.398 -0.359 -27.207 1.00 96.56 89 VAL A C 1
ATOM 773 O O . VAL A 1 89 ? 9.812 0.796 -27.112 1.00 96.56 89 VAL A O 1
ATOM 776 N N . ARG A 1 90 ? 8.395 -0.702 -28.023 1.00 95.38 90 ARG A N 1
ATOM 777 C CA . ARG A 1 90 ? 7.740 0.273 -28.901 1.00 95.38 90 ARG A CA 1
ATOM 778 C C . ARG A 1 90 ? 7.188 1.446 -28.098 1.00 95.38 90 ARG A C 1
ATOM 780 O O . ARG A 1 90 ? 7.387 2.595 -28.476 1.00 95.38 90 ARG A O 1
ATOM 787 N N . LYS A 1 91 ? 6.550 1.172 -26.954 1.00 95.88 91 LYS A N 1
ATOM 788 C CA . LYS A 1 91 ? 5.997 2.229 -26.108 1.00 95.88 91 LYS A CA 1
ATOM 789 C C . LYS A 1 91 ? 7.077 3.126 -25.503 1.00 95.88 91 LYS A C 1
ATOM 791 O O . LYS A 1 91 ? 6.887 4.335 -25.439 1.00 95.88 91 LYS A O 1
ATOM 796 N N . CYS A 1 92 ? 8.205 2.559 -25.091 1.00 94.50 92 CYS A N 1
ATOM 797 C CA . CYS A 1 92 ? 9.353 3.329 -24.622 1.00 94.50 92 CYS A CA 1
ATOM 798 C C . CYS A 1 92 ? 9.933 4.221 -25.720 1.00 94.50 92 CYS A C 1
ATOM 800 O O . CYS A 1 92 ? 10.184 5.392 -25.467 1.00 94.50 92 CYS A O 1
ATOM 802 N N . GLN A 1 93 ? 10.088 3.704 -26.939 1.00 93.38 93 GLN A N 1
ATOM 803 C CA . GLN A 1 93 ? 10.578 4.477 -28.085 1.00 93.38 93 GLN A CA 1
ATOM 804 C C . GLN A 1 93 ? 9.626 5.626 -28.456 1.00 93.38 93 GLN A C 1
ATOM 806 O O . GLN A 1 93 ? 10.079 6.730 -28.751 1.00 93.38 93 GLN A O 1
ATOM 811 N N . GLU A 1 94 ? 8.309 5.397 -28.381 1.00 93.06 94 GLU A N 1
ATOM 812 C CA . GLU A 1 94 ? 7.294 6.449 -28.552 1.00 93.06 94 GLU A CA 1
ATOM 813 C C . GLU A 1 94 ? 7.440 7.575 -27.509 1.00 93.06 94 GLU A C 1
ATOM 815 O O . GLU A 1 94 ? 7.249 8.747 -27.834 1.00 93.06 94 GLU A O 1
ATOM 820 N N . LEU A 1 95 ? 7.752 7.232 -26.253 1.00 92.88 95 LEU A N 1
ATOM 821 C CA . LEU A 1 95 ? 7.818 8.182 -25.136 1.00 92.88 95 LEU A CA 1
ATOM 822 C C . LEU A 1 95 ? 9.179 8.889 -25.018 1.00 92.88 95 LEU A C 1
ATOM 824 O O . LEU A 1 95 ? 9.213 10.070 -24.672 1.00 92.88 95 LEU A O 1
ATOM 828 N N . SER A 1 96 ? 10.286 8.212 -25.340 1.00 87.81 96 SER A N 1
ATOM 829 C CA . SER A 1 96 ? 11.646 8.722 -25.121 1.00 87.81 96 SER A CA 1
ATOM 830 C C . SER A 1 96 ? 12.078 9.772 -26.147 1.00 87.81 96 SER A C 1
ATOM 832 O O . SER A 1 96 ? 12.955 10.579 -25.847 1.00 87.81 96 SER A O 1
ATOM 834 N N . LYS A 1 97 ? 11.472 9.773 -27.345 1.00 78.00 97 LYS A N 1
ATOM 835 C CA . LYS A 1 97 ? 11.663 10.717 -28.470 1.00 78.00 97 LYS A CA 1
ATOM 836 C C . LYS A 1 97 ? 13.088 10.877 -29.027 1.00 78.00 97 LYS A C 1
ATOM 838 O O . LYS A 1 97 ? 13.229 11.475 -30.090 1.00 78.00 97 LYS A O 1
ATOM 843 N N . THR A 1 98 ? 14.136 10.398 -28.356 1.00 65.75 98 THR A N 1
ATOM 844 C CA . THR A 1 98 ? 15.531 10.741 -28.702 1.00 65.75 98 THR A CA 1
ATOM 845 C C . THR A 1 98 ? 16.545 9.609 -28.537 1.00 65.75 98 THR A C 1
ATOM 847 O O . THR A 1 98 ? 17.620 9.691 -29.129 1.00 65.75 98 THR A O 1
ATOM 850 N N . LYS A 1 99 ? 16.234 8.538 -27.794 1.00 74.06 99 LYS A N 1
ATOM 851 C CA . LYS A 1 99 ? 17.131 7.381 -27.628 1.00 74.06 99 LYS A CA 1
ATOM 852 C C . LYS A 1 99 ? 16.477 6.076 -28.059 1.00 74.06 99 LYS A C 1
ATOM 854 O O . LYS A 1 99 ? 15.327 5.798 -27.718 1.00 74.06 99 LYS A O 1
ATOM 859 N N . ILE A 1 100 ? 17.266 5.259 -28.758 1.00 76.94 100 ILE A N 1
ATOM 860 C CA . ILE A 1 100 ? 16.936 3.866 -29.047 1.00 76.94 100 ILE A CA 1
ATOM 861 C C . ILE A 1 100 ? 16.962 3.115 -27.715 1.00 76.94 100 ILE A C 1
ATOM 863 O O . ILE A 1 100 ? 18.012 2.975 -27.092 1.00 76.94 100 ILE A O 1
ATOM 867 N N . VAL A 1 101 ? 15.789 2.672 -27.276 1.00 86.00 101 VAL A N 1
ATOM 868 C CA . VAL A 1 101 ? 15.640 1.719 -26.176 1.00 86.00 101 VAL A CA 1
ATOM 869 C C . VAL A 1 101 ? 15.408 0.357 -26.815 1.00 86.00 101 VAL A C 1
ATOM 871 O O . VAL A 1 101 ? 14.509 0.224 -27.653 1.00 86.00 101 VAL A O 1
ATOM 874 N N . ASP A 1 102 ? 16.230 -0.626 -26.468 1.00 93.19 102 ASP A N 1
ATOM 875 C CA . ASP A 1 102 ? 16.093 -2.005 -26.927 1.00 93.19 102 ASP A CA 1
ATOM 876 C C . ASP A 1 102 ? 15.412 -2.890 -25.868 1.00 93.19 102 ASP A C 1
ATOM 878 O O . ASP A 1 102 ? 14.966 -2.431 -24.813 1.00 93.19 102 ASP A O 1
ATOM 882 N N . SER A 1 103 ? 15.268 -4.174 -26.193 1.00 95.06 103 SER A N 1
ATOM 883 C CA . SER A 1 103 ? 14.576 -5.139 -25.335 1.00 95.06 103 SER A CA 1
ATOM 884 C C . SER A 1 103 ? 15.296 -5.366 -24.007 1.00 95.06 103 SER A C 1
ATOM 886 O O . SER A 1 103 ? 14.634 -5.447 -22.973 1.00 95.06 103 SER A O 1
ATOM 888 N N . GLU A 1 10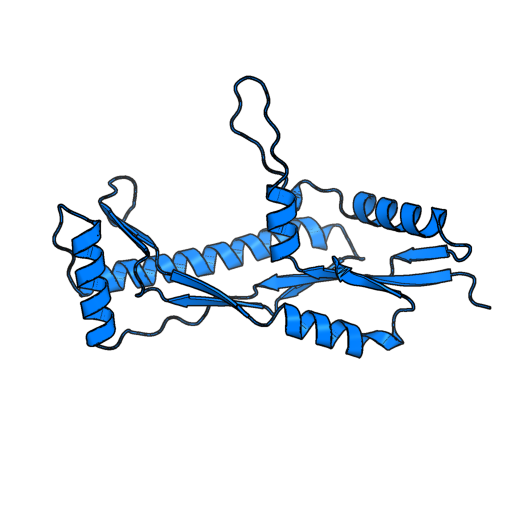4 ? 16.628 -5.427 -24.030 1.00 95.19 104 GLU A N 1
ATOM 889 C CA . GLU A 1 104 ? 17.448 -5.629 -22.834 1.00 95.19 104 GLU A CA 1
ATOM 890 C C . GLU A 1 104 ? 17.307 -4.434 -21.891 1.00 95.19 104 GLU A C 1
ATOM 892 O O . GLU A 1 104 ? 16.996 -4.608 -20.709 1.00 95.19 104 GLU A O 1
ATOM 897 N N . LYS A 1 105 ? 17.385 -3.209 -22.429 1.00 94.69 105 LYS A N 1
ATOM 898 C CA . LYS A 1 105 ? 17.225 -2.005 -21.617 1.00 94.69 105 LYS A CA 1
ATOM 899 C C . LYS A 1 105 ? 15.828 -1.888 -21.016 1.00 94.69 105 LYS A C 1
ATOM 901 O O . LYS A 1 105 ? 15.695 -1.503 -19.858 1.00 94.69 105 LYS A O 1
ATOM 906 N N . VAL A 1 106 ? 14.769 -2.240 -21.752 1.00 96.00 106 VAL A N 1
ATOM 907 C CA . VAL A 1 106 ? 13.407 -2.250 -21.181 1.00 96.00 106 VAL A CA 1
ATOM 908 C C . VAL A 1 106 ? 13.271 -3.273 -20.057 1.00 96.00 106 VAL A C 1
ATOM 910 O O . VAL A 1 106 ? 12.609 -2.978 -19.064 1.00 96.00 106 VAL A O 1
ATOM 913 N N . GLN A 1 107 ? 13.872 -4.458 -20.184 1.00 97.00 107 GLN A N 1
ATOM 914 C CA . GLN A 1 107 ? 13.849 -5.459 -19.114 1.00 97.00 107 GLN A CA 1
ATOM 915 C C . GLN A 1 107 ? 14.593 -4.977 -17.866 1.00 97.00 107 GLN A C 1
ATOM 917 O O . GLN A 1 107 ? 14.068 -5.126 -16.763 1.00 97.00 107 GLN A O 1
ATOM 922 N N . GLU A 1 108 ? 15.766 -4.363 -18.034 1.00 95.88 108 GLU A N 1
ATOM 923 C CA . GLU A 1 108 ? 16.533 -3.753 -16.943 1.00 95.88 108 GLU A CA 1
ATOM 924 C C . GLU A 1 108 ? 15.690 -2.703 -16.201 1.00 95.88 108 GLU A C 1
ATOM 926 O O . GLU A 1 108 ? 15.468 -2.832 -14.997 1.00 95.88 108 GLU A O 1
ATOM 931 N N . LEU A 1 109 ? 15.124 -1.737 -16.934 1.00 96.19 109 LEU A N 1
ATOM 932 C CA . LEU A 1 109 ? 14.294 -0.666 -16.370 1.00 96.19 109 LEU A CA 1
ATOM 933 C C . LEU A 1 109 ? 13.039 -1.204 -15.668 1.00 96.19 109 LEU A C 1
ATOM 935 O O . LEU A 1 109 ? 12.689 -0.757 -14.576 1.00 96.19 109 LEU A O 1
ATOM 939 N N . ALA A 1 110 ? 12.366 -2.188 -16.268 1.00 97.38 110 ALA A N 1
ATOM 940 C CA . ALA A 1 110 ? 11.180 -2.815 -15.692 1.00 97.38 110 ALA A CA 1
ATOM 941 C C . ALA A 1 110 ? 11.496 -3.554 -14.384 1.00 97.38 110 ALA A C 1
ATOM 943 O O . ALA A 1 110 ? 10.722 -3.486 -13.423 1.00 97.38 110 ALA A O 1
ATOM 944 N N . LYS A 1 111 ? 12.627 -4.265 -14.344 1.00 97.25 111 LYS A N 1
ATOM 945 C CA . LYS A 1 111 ? 13.093 -4.999 -13.166 1.00 97.25 111 LYS A CA 1
ATOM 946 C C . LYS A 1 111 ? 13.511 -4.051 -12.048 1.00 97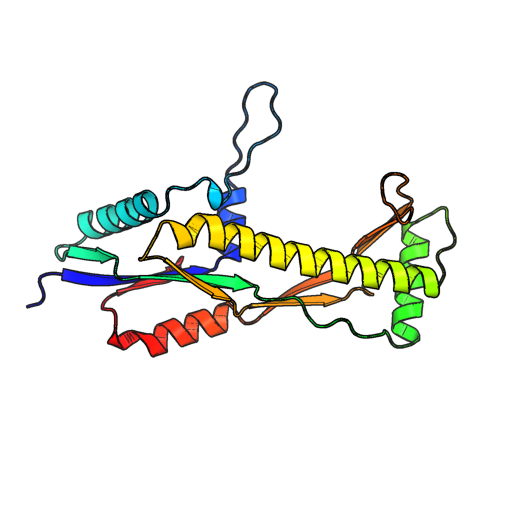.25 111 LYS A C 1
ATOM 948 O O . LYS A 1 111 ? 13.127 -4.274 -10.900 1.00 97.25 111 LYS A O 1
ATOM 953 N N . GLU A 1 112 ? 14.240 -2.991 -12.377 1.00 96.12 112 GLU A N 1
ATOM 954 C CA . GLU A 1 112 ? 14.641 -1.967 -11.413 1.00 96.12 112 GLU A CA 1
ATOM 955 C C . GLU A 1 112 ? 13.426 -1.255 -10.826 1.00 96.12 112 GLU A C 1
ATOM 957 O O . GLU A 1 112 ? 13.254 -1.259 -9.609 1.00 96.12 112 GLU A O 1
ATOM 962 N N . TRP A 1 113 ? 12.514 -0.759 -11.669 1.00 96.62 113 TRP A N 1
ATOM 963 C CA . TRP A 1 113 ? 11.277 -0.122 -11.214 1.00 96.62 113 TRP A CA 1
ATOM 964 C C . TRP A 1 113 ? 10.470 -1.025 -10.278 1.00 96.62 113 TRP A C 1
ATOM 966 O O . TRP A 1 113 ? 10.003 -0.581 -9.225 1.00 96.62 113 TRP A O 1
ATOM 976 N N . HIS A 1 114 ? 10.322 -2.306 -10.634 1.00 97.62 114 HIS A N 1
ATOM 977 C CA . HIS A 1 114 ? 9.623 -3.285 -9.801 1.00 97.62 114 HIS A CA 1
ATOM 978 C C . HIS A 1 114 ? 10.312 -3.472 -8.446 1.00 97.62 114 HIS A C 1
ATOM 980 O O . HIS A 1 114 ? 9.643 -3.410 -7.410 1.00 97.62 114 HIS A O 1
ATOM 986 N N . SER A 1 115 ? 11.638 -3.629 -8.444 1.00 96.69 115 SER A N 1
ATOM 987 C CA . SER A 1 115 ? 12.437 -3.761 -7.225 1.00 96.69 115 SER A CA 1
ATOM 988 C C . SER A 1 115 ? 12.299 -2.524 -6.340 1.00 96.69 115 SER A C 1
ATOM 990 O O . SER A 1 115 ? 11.879 -2.634 -5.189 1.00 96.69 115 SER A O 1
ATOM 992 N N . THR A 1 116 ? 12.535 -1.331 -6.889 1.00 95.44 116 THR A N 1
ATOM 993 C CA . THR A 1 116 ? 12.413 -0.059 -6.170 1.00 95.44 116 THR A CA 1
ATOM 994 C C . THR A 1 116 ? 11.009 0.142 -5.605 1.00 95.44 116 THR A C 1
ATOM 996 O O . THR A 1 116 ? 10.857 0.609 -4.475 1.00 95.44 116 THR A O 1
ATOM 999 N N . LEU A 1 117 ? 9.958 -0.211 -6.350 1.00 95.25 117 LEU A N 1
ATOM 1000 C CA . LEU A 1 117 ? 8.585 -0.130 -5.852 1.00 95.25 117 LEU A CA 1
ATOM 1001 C C . LEU A 1 117 ? 8.345 -1.110 -4.696 1.00 95.25 117 LEU A C 1
ATOM 1003 O O . LEU A 1 117 ? 7.744 -0.730 -3.690 1.00 95.25 117 LEU A O 1
ATOM 1007 N N . SER A 1 118 ? 8.840 -2.345 -4.810 1.00 95.19 118 SER A N 1
ATOM 1008 C CA . SER A 1 118 ? 8.756 -3.343 -3.740 1.00 95.19 118 SER A CA 1
ATOM 1009 C C . SER A 1 118 ? 9.448 -2.855 -2.467 1.00 95.19 118 SER A C 1
ATOM 1011 O O . SER A 1 118 ? 8.900 -2.981 -1.370 1.00 95.19 118 SER A O 1
ATOM 1013 N N . GLU A 1 119 ? 10.633 -2.262 -2.599 1.00 95.31 119 GLU A N 1
ATOM 1014 C CA . GLU A 1 119 ? 11.373 -1.702 -1.471 1.00 95.31 119 GLU A CA 1
ATOM 1015 C C . GLU A 1 119 ? 10.668 -0.492 -0.865 1.00 95.31 119 GLU A C 1
ATOM 1017 O O . GLU A 1 119 ? 10.568 -0.403 0.357 1.00 95.31 119 GLU A O 1
ATOM 1022 N N . LYS A 1 120 ? 10.099 0.399 -1.685 1.00 91.94 120 LYS A N 1
ATOM 1023 C CA . LYS A 1 120 ? 9.294 1.533 -1.203 1.00 91.94 120 LYS A CA 1
ATOM 1024 C C . LYS A 1 120 ? 8.112 1.069 -0.350 1.00 91.94 120 LYS A C 1
ATOM 1026 O O . LYS A 1 120 ? 7.871 1.667 0.698 1.00 91.94 120 LYS A O 1
ATOM 1031 N N . ILE A 1 121 ? 7.396 0.014 -0.751 1.00 90.81 121 ILE A N 1
ATOM 1032 C CA . ILE A 1 121 ? 6.303 -0.551 0.063 1.00 90.81 121 ILE A CA 1
ATOM 1033 C C . ILE A 1 121 ? 6.842 -1.116 1.378 1.00 90.81 121 ILE A C 1
ATOM 1035 O O . ILE A 1 121 ? 6.313 -0.789 2.440 1.00 90.81 121 ILE A O 1
ATOM 1039 N N . ARG A 1 122 ? 7.930 -1.895 1.326 1.00 90.19 122 ARG A N 1
ATOM 1040 C CA . ARG A 1 122 ? 8.576 -2.452 2.524 1.00 90.19 122 ARG A CA 1
ATOM 1041 C C . ARG A 1 122 ? 8.997 -1.351 3.504 1.00 90.19 122 ARG A C 1
ATOM 1043 O O . ARG A 1 122 ? 8.655 -1.419 4.677 1.00 90.19 122 ARG A O 1
ATOM 1050 N N . HIS A 1 123 ? 9.661 -0.303 3.022 1.00 89.44 123 HIS A N 1
ATOM 1051 C CA . HIS A 1 123 ? 10.092 0.818 3.859 1.00 89.44 123 HIS A CA 1
ATOM 1052 C C . HIS A 1 123 ? 8.921 1.605 4.447 1.00 89.44 123 HIS A C 1
ATOM 1054 O O . HIS A 1 123 ? 8.974 1.975 5.616 1.00 89.44 123 HIS A O 1
ATOM 1060 N N . ARG A 1 124 ? 7.851 1.845 3.675 1.00 83.75 124 ARG A N 1
ATOM 1061 C CA . ARG A 1 124 ? 6.638 2.501 4.196 1.00 83.75 124 ARG A CA 1
ATOM 1062 C C . ARG A 1 124 ? 6.006 1.696 5.320 1.00 83.75 124 ARG A C 1
ATOM 1064 O O . ARG A 1 124 ? 5.656 2.277 6.343 1.00 83.75 124 ARG A O 1
ATOM 1071 N N . ARG A 1 125 ? 5.906 0.376 5.151 1.00 85.88 125 ARG A N 1
ATOM 1072 C CA . ARG A 1 125 ? 5.462 -0.531 6.210 1.00 85.88 125 ARG A CA 1
ATOM 1073 C C . ARG A 1 125 ? 6.332 -0.380 7.449 1.00 85.88 125 ARG A C 1
ATOM 1075 O O . ARG A 1 125 ? 5.805 -0.160 8.532 1.00 85.88 125 ARG A O 1
ATOM 1082 N N . ASP A 1 126 ? 7.643 -0.524 7.292 1.00 84.81 126 ASP A N 1
ATOM 1083 C CA . ASP A 1 126 ? 8.549 -0.571 8.437 1.00 84.81 126 ASP A CA 1
ATOM 1084 C C . ASP A 1 126 ? 8.538 0.777 9.181 1.00 84.81 126 ASP A C 1
ATOM 1086 O O . ASP A 1 126 ? 8.532 0.803 10.411 1.00 84.81 126 ASP A O 1
ATOM 1090 N N . ALA A 1 127 ? 8.428 1.894 8.453 1.00 81.19 127 ALA A N 1
ATOM 1091 C CA . ALA A 1 127 ? 8.267 3.226 9.028 1.00 81.19 127 ALA A CA 1
ATOM 1092 C C . ALA A 1 127 ? 6.939 3.380 9.789 1.00 81.19 127 ALA A C 1
ATOM 1094 O O . ALA A 1 127 ? 6.949 3.827 10.935 1.00 81.19 127 ALA A O 1
ATOM 1095 N N . LEU A 1 128 ? 5.808 2.980 9.192 1.00 77.50 128 LEU A N 1
ATOM 1096 C CA . LEU A 1 128 ? 4.498 3.025 9.854 1.00 77.50 128 LEU A CA 1
ATOM 1097 C C . LEU A 1 128 ? 4.483 2.156 11.115 1.00 77.50 128 LEU A C 1
ATOM 1099 O O . LEU A 1 128 ? 4.082 2.629 12.176 1.00 77.50 128 LEU A O 1
ATOM 1103 N N . HIS A 1 129 ? 4.980 0.922 11.019 1.00 81.75 129 HIS A N 1
ATOM 1104 C CA . HIS A 1 129 ? 5.069 -0.006 12.142 1.00 81.75 129 HIS A CA 1
ATOM 1105 C C . HIS A 1 129 ? 5.931 0.559 13.276 1.00 81.75 129 HIS A C 1
ATOM 1107 O O . HIS A 1 129 ? 5.492 0.605 14.423 1.00 81.75 129 HIS A O 1
ATOM 1113 N N . THR A 1 130 ? 7.136 1.041 12.955 1.00 77.12 130 THR A N 1
ATOM 1114 C CA . THR A 1 130 ? 8.086 1.564 13.951 1.00 77.12 130 THR A CA 1
ATOM 1115 C C . THR A 1 130 ? 7.541 2.798 14.661 1.00 77.12 130 THR A C 1
ATOM 1117 O O . THR A 1 130 ? 7.687 2.922 15.876 1.00 77.12 130 THR A O 1
ATOM 1120 N N . VAL A 1 131 ? 6.897 3.714 13.935 1.00 71.12 131 VAL A N 1
ATOM 1121 C CA . VAL A 1 131 ? 6.363 4.943 14.536 1.00 71.12 131 VAL A CA 1
ATOM 1122 C C . VAL A 1 131 ? 5.148 4.638 15.409 1.00 71.12 131 VAL A C 1
ATOM 1124 O O . VAL A 1 131 ? 5.053 5.145 16.527 1.00 71.12 131 VAL A O 1
ATOM 1127 N N . LEU A 1 132 ? 4.231 3.804 14.919 1.00 74.75 132 LEU A N 1
ATOM 1128 C CA . LEU A 1 132 ? 2.893 3.698 15.493 1.00 74.75 132 LEU A CA 1
ATOM 1129 C C . LEU A 1 132 ? 2.755 2.551 16.494 1.00 74.75 132 LEU A C 1
ATOM 1131 O O . LEU A 1 132 ? 2.207 2.755 17.575 1.00 74.75 132 LEU A O 1
ATOM 1135 N N . GLN A 1 133 ? 3.294 1.371 16.194 1.00 71.75 133 GLN A N 1
ATOM 1136 C CA . GLN A 1 133 ? 3.090 0.194 17.040 1.00 71.75 133 GLN A CA 1
ATOM 1137 C C . GLN A 1 133 ? 4.016 0.175 18.266 1.00 71.75 133 GLN A C 1
ATOM 1139 O O . GLN A 1 133 ? 3.647 -0.364 19.301 1.00 71.75 133 GLN A O 1
ATOM 1144 N N . THR A 1 134 ? 5.177 0.836 18.204 1.00 67.69 134 THR A N 1
ATOM 1145 C CA . THR A 1 134 ? 6.094 0.954 19.358 1.00 67.69 134 THR A CA 1
ATOM 1146 C C . THR A 1 134 ? 5.502 1.781 20.507 1.00 67.69 134 THR A C 1
ATOM 1148 O O . THR A 1 134 ? 5.952 1.668 21.642 1.00 67.69 134 THR A O 1
ATOM 1151 N N . HIS A 1 135 ? 4.497 2.615 20.225 1.00 68.56 135 HIS A N 1
ATOM 1152 C CA . HIS A 1 135 ? 3.937 3.568 21.187 1.00 68.56 135 HIS A CA 1
ATOM 1153 C C . HIS A 1 135 ? 2.455 3.328 21.493 1.00 68.56 135 HIS A C 1
ATOM 1155 O O . HIS A 1 135 ? 1.867 4.112 22.236 1.00 68.56 135 HIS A O 1
ATOM 1161 N N . THR A 1 136 ? 1.827 2.300 20.909 1.00 77.00 136 THR A N 1
ATOM 1162 C CA . THR A 1 136 ? 0.387 2.065 21.081 1.00 77.00 136 THR A CA 1
ATOM 1163 C C . THR A 1 136 ? 0.041 0.579 21.148 1.00 77.00 136 THR A C 1
ATOM 1165 O O . THR A 1 136 ? 0.244 -0.169 20.197 1.00 77.00 136 THR A O 1
ATOM 1168 N N . ASP A 1 137 ? -0.569 0.162 22.260 1.00 84.06 137 ASP A N 1
ATOM 1169 C CA . ASP A 1 137 ? -1.034 -1.222 22.442 1.00 84.06 137 ASP A CA 1
ATOM 1170 C C . ASP A 1 137 ? -2.413 -1.463 21.808 1.00 84.06 137 ASP A C 1
ATOM 1172 O O . ASP A 1 137 ? -2.811 -2.600 21.553 1.00 84.06 137 ASP A O 1
ATOM 1176 N N . PHE A 1 138 ? -3.180 -0.401 21.548 1.00 87.56 138 PHE A N 1
ATOM 1177 C CA . PHE A 1 138 ? -4.536 -0.494 21.001 1.00 87.56 138 PHE A CA 1
ATOM 1178 C C . PHE A 1 138 ? -4.571 -0.602 19.468 1.00 87.56 138 PHE A C 1
ATOM 1180 O O . PHE A 1 138 ? -5.621 -0.939 18.921 1.00 87.56 138 PHE A O 1
ATOM 1187 N N . LEU A 1 139 ? -3.458 -0.336 18.775 1.00 90.94 139 LEU A N 1
ATOM 1188 C CA . LEU A 1 139 ? -3.358 -0.341 17.315 1.00 90.94 139 LEU A CA 1
ATOM 1189 C C . LEU A 1 139 ? -2.661 -1.614 16.819 1.00 90.94 139 LEU A C 1
ATOM 1191 O O . LEU A 1 139 ? -1.558 -1.939 17.248 1.00 90.94 139 LEU A O 1
ATOM 1195 N N . GLN A 1 140 ? -3.273 -2.307 15.864 1.00 91.56 140 GLN A N 1
ATOM 1196 C CA . GLN A 1 140 ? -2.695 -3.481 15.223 1.00 91.56 140 GLN A CA 1
ATOM 1197 C C . GLN A 1 140 ? -2.712 -3.339 13.701 1.00 91.56 140 GLN A C 1
ATOM 1199 O O . GLN A 1 140 ? -3.774 -3.222 13.089 1.00 91.56 140 GLN A O 1
ATOM 1204 N N . PHE A 1 141 ? -1.539 -3.434 13.075 1.00 91.25 141 PHE A N 1
ATOM 1205 C CA . PHE A 1 141 ? -1.441 -3.495 11.618 1.00 91.25 141 PHE A CA 1
ATOM 1206 C C . PHE A 1 141 ? -1.772 -4.888 11.076 1.00 91.25 141 PHE A C 1
ATOM 1208 O O . PHE A 1 141 ? -1.341 -5.913 11.613 1.00 91.25 141 PHE A O 1
ATOM 1215 N N . LYS A 1 142 ? -2.505 -4.914 9.963 1.00 93.06 142 LYS A N 1
ATOM 1216 C CA . LYS A 1 142 ? -2.868 -6.107 9.195 1.00 93.06 142 LYS A CA 1
ATOM 1217 C C . LYS A 1 142 ? -2.288 -5.988 7.785 1.00 93.06 142 LYS A C 1
ATOM 1219 O O . LYS A 1 142 ? -2.840 -5.316 6.917 1.00 93.06 142 LYS A O 1
ATOM 1224 N N . TYR A 1 143 ? -1.157 -6.653 7.563 1.00 91.50 143 TYR A N 1
ATOM 1225 C CA . TYR A 1 143 ? -0.471 -6.705 6.268 1.00 91.50 143 TYR A CA 1
ATOM 1226 C C . TYR A 1 143 ? -1.038 -7.840 5.420 1.00 91.50 143 TYR A C 1
ATOM 1228 O O . TYR A 1 143 ? -0.633 -8.989 5.567 1.00 91.50 143 TYR A O 1
ATOM 1236 N N . VAL A 1 144 ? -2.000 -7.523 4.558 1.00 91.31 144 VAL A N 1
ATOM 1237 C CA . VAL A 1 144 ? -2.764 -8.536 3.800 1.00 91.31 144 VAL A CA 1
ATOM 1238 C C . VAL A 1 144 ? -2.982 -8.156 2.336 1.00 91.31 144 VAL A C 1
ATOM 1240 O O . VAL A 1 144 ? -3.211 -9.027 1.494 1.00 91.31 144 VAL A O 1
ATOM 1243 N N . GLY A 1 145 ? -2.893 -6.862 2.011 1.00 89.69 145 GLY A N 1
ATOM 1244 C CA . GLY A 1 145 ? -3.151 -6.352 0.671 1.00 89.69 145 GLY A CA 1
ATOM 1245 C C . GLY A 1 145 ? -2.051 -6.687 -0.332 1.00 89.69 145 GLY A C 1
ATOM 1246 O O . GLY A 1 145 ? -0.871 -6.818 0.006 1.00 89.69 145 GLY A O 1
ATOM 1247 N N . LYS A 1 146 ? -2.428 -6.768 -1.606 1.00 93.88 146 LYS A N 1
ATOM 1248 C CA . LYS A 1 146 ? -1.502 -6.935 -2.725 1.00 93.88 146 LYS A CA 1
ATOM 1249 C C . LYS A 1 146 ? -1.711 -5.845 -3.764 1.00 93.88 146 LYS A C 1
ATOM 1251 O O . LYS A 1 146 ? -2.782 -5.763 -4.359 1.00 93.88 146 LYS A O 1
ATOM 1256 N N . LEU A 1 147 ? -0.661 -5.092 -4.075 1.00 94.00 147 LEU A N 1
ATOM 1257 C CA . LEU A 1 147 ? -0.685 -4.137 -5.179 1.00 94.00 147 LEU A CA 1
ATOM 1258 C C . LEU A 1 147 ? -0.392 -4.855 -6.502 1.00 94.00 147 LEU A C 1
ATOM 1260 O O . LEU A 1 147 ? 0.699 -5.393 -6.712 1.00 94.00 147 LEU A O 1
ATOM 1264 N N . ALA A 1 148 ? -1.368 -4.900 -7.403 1.00 94.75 148 ALA A N 1
ATOM 1265 C CA . ALA A 1 148 ? -1.189 -5.478 -8.727 1.00 94.75 148 ALA A CA 1
ATOM 1266 C C . ALA A 1 148 ? -0.430 -4.498 -9.629 1.00 94.75 148 ALA A C 1
ATOM 1268 O O . ALA A 1 148 ? -0.896 -3.388 -9.886 1.00 94.75 148 ALA A O 1
ATOM 1269 N N . VAL A 1 149 ? 0.720 -4.932 -10.138 1.00 96.75 149 VAL A N 1
ATOM 1270 C CA . VAL A 1 149 ? 1.602 -4.128 -10.988 1.00 96.75 149 VAL A CA 1
ATOM 1271 C C . VAL A 1 149 ? 1.951 -4.867 -12.272 1.00 96.75 149 VAL A C 1
ATOM 1273 O O . VAL A 1 149 ? 2.076 -6.093 -12.289 1.00 96.75 149 VAL A O 1
ATOM 1276 N N . ASP A 1 150 ? 2.135 -4.109 -13.345 1.00 97.31 150 ASP A N 1
ATOM 1277 C CA . ASP A 1 150 ? 2.651 -4.593 -14.616 1.00 97.31 150 ASP A CA 1
ATOM 1278 C C . ASP A 1 150 ? 3.856 -3.742 -15.036 1.00 97.31 150 ASP A C 1
ATOM 1280 O O . ASP A 1 150 ? 3.669 -2.654 -15.594 1.00 97.31 150 ASP A O 1
ATOM 1284 N N . PRO A 1 151 ? 5.086 -4.237 -14.796 1.00 97.69 151 PRO A N 1
ATOM 1285 C CA . PRO A 1 151 ? 6.303 -3.531 -15.176 1.00 97.69 151 PRO A CA 1
ATOM 1286 C C . PRO A 1 151 ? 6.360 -3.209 -16.668 1.00 97.69 151 PRO A C 1
ATOM 1288 O O . PRO A 1 151 ? 6.816 -2.143 -17.034 1.00 97.69 151 PRO A O 1
ATOM 1291 N N . PHE A 1 152 ? 5.818 -4.074 -17.530 1.00 97.88 152 PHE A N 1
ATOM 1292 C CA . PHE A 1 152 ? 5.942 -3.954 -18.987 1.00 97.88 152 PHE A CA 1
ATOM 1293 C C . PHE A 1 152 ? 4.790 -3.192 -19.647 1.00 97.88 152 PHE A C 1
ATOM 1295 O O . PHE A 1 152 ? 4.793 -2.981 -20.861 1.00 97.88 152 PHE A O 1
ATOM 1302 N N . LYS A 1 153 ? 3.789 -2.758 -18.877 1.00 97.31 153 LYS A N 1
ATOM 1303 C CA . LYS A 1 153 ? 2.788 -1.806 -19.361 1.00 97.31 153 LYS A CA 1
ATOM 1304 C C . LYS A 1 153 ? 3.296 -0.392 -19.081 1.00 97.31 153 LYS A C 1
ATOM 1306 O O . LYS A 1 153 ? 2.954 0.213 -18.070 1.00 97.31 153 LYS A O 1
ATOM 1311 N N . VAL A 1 154 ? 4.140 0.098 -19.985 1.00 96.94 154 VAL A N 1
ATOM 1312 C CA . VAL A 1 154 ? 4.878 1.360 -19.837 1.00 96.94 154 VAL A CA 1
ATOM 1313 C C . VAL A 1 154 ? 3.924 2.556 -19.755 1.00 96.94 154 VAL A C 1
ATOM 1315 O O . VAL A 1 154 ? 3.141 2.799 -20.679 1.00 96.94 154 VAL A O 1
ATOM 1318 N N . ARG A 1 155 ? 4.017 3.313 -18.658 1.00 96.94 155 ARG A N 1
ATOM 1319 C CA . ARG A 1 155 ? 3.326 4.593 -18.444 1.00 96.94 155 ARG A CA 1
ATOM 1320 C C . ARG A 1 155 ? 4.257 5.782 -18.677 1.00 96.94 155 ARG A C 1
ATOM 1322 O O . ARG A 1 155 ? 3.811 6.793 -19.212 1.00 96.94 155 ARG A O 1
ATOM 1329 N N . ARG A 1 156 ? 5.530 5.648 -18.296 1.00 95.12 156 ARG A N 1
ATOM 1330 C CA . ARG A 1 156 ? 6.578 6.662 -18.469 1.00 95.12 156 ARG A CA 1
ATOM 1331 C C . ARG A 1 156 ? 7.877 5.990 -18.896 1.00 95.12 156 ARG A C 1
ATOM 1333 O O . ARG A 1 156 ? 8.197 4.919 -18.389 1.00 95.12 156 ARG A O 1
ATOM 1340 N N . CYS A 1 157 ? 8.584 6.598 -19.841 1.00 94.38 157 CYS A N 1
ATOM 1341 C CA . CYS A 1 157 ? 9.888 6.137 -20.310 1.00 94.38 157 CYS A CA 1
ATOM 1342 C C . CYS A 1 157 ? 10.580 7.305 -21.015 1.00 94.38 157 CYS A C 1
ATOM 1344 O O . CYS A 1 157 ? 10.375 7.537 -22.205 1.00 94.38 157 CYS A O 1
ATOM 1346 N N . GLU A 1 158 ? 11.320 8.097 -20.252 1.00 92.88 158 GLU A N 1
ATOM 1347 C CA . GLU A 1 158 ? 11.912 9.361 -20.700 1.00 92.88 158 GLU A CA 1
ATOM 1348 C C . GLU A 1 158 ? 13.396 9.373 -20.363 1.00 92.88 158 GLU A C 1
ATOM 1350 O O . GLU A 1 158 ? 13.800 8.792 -19.360 1.00 92.88 158 GLU A O 1
ATOM 1355 N N . THR A 1 159 ? 14.213 10.030 -21.187 1.00 89.62 159 THR A N 1
ATOM 1356 C CA . THR A 1 159 ? 15.628 10.218 -20.844 1.00 89.62 159 THR A CA 1
ATOM 1357 C C . THR A 1 159 ? 15.720 11.181 -19.666 1.00 89.62 159 THR A C 1
ATOM 1359 O O . THR A 1 159 ? 15.205 12.295 -19.750 1.00 89.62 159 THR A O 1
ATOM 1362 N N . ASP A 1 160 ? 16.396 10.769 -18.600 1.00 88.31 160 ASP A N 1
ATOM 1363 C CA . ASP A 1 160 ? 16.591 11.578 -17.402 1.00 88.31 160 ASP A CA 1
ATOM 1364 C C . ASP A 1 160 ? 18.024 11.396 -16.903 1.00 88.31 160 ASP A C 1
ATOM 1366 O O . ASP A 1 160 ? 18.415 10.314 -16.474 1.00 88.31 160 ASP A O 1
ATOM 1370 N N . SER A 1 161 ? 18.832 12.454 -16.997 1.00 85.44 161 SER A N 1
ATOM 1371 C CA . SER A 1 161 ? 20.234 12.426 -16.569 1.00 85.44 161 SER A CA 1
ATOM 1372 C C . SER A 1 161 ? 20.408 12.401 -15.051 1.00 85.44 161 SER A C 1
ATOM 1374 O O . SER A 1 161 ? 21.528 12.212 -14.586 1.00 85.44 161 SER A O 1
ATOM 1376 N N . SER A 1 162 ? 19.340 12.645 -14.287 1.00 88.94 162 SER A N 1
ATOM 1377 C CA . SER A 1 162 ? 19.364 12.538 -12.827 1.00 88.94 162 SER A CA 1
ATOM 1378 C C . SER A 1 162 ? 19.143 11.107 -12.333 1.00 88.94 162 SER A C 1
ATOM 1380 O O . SER A 1 162 ? 19.514 10.795 -11.202 1.00 88.94 162 SER A O 1
ATOM 1382 N N . GLU A 1 163 ? 18.603 10.230 -13.184 1.00 85.69 163 GLU A N 1
ATOM 1383 C CA . GLU A 1 163 ? 18.380 8.823 -12.864 1.00 85.69 163 GLU A CA 1
ATOM 1384 C C . GLU A 1 163 ? 19.642 7.987 -13.153 1.00 85.69 163 GLU A C 1
ATOM 1386 O O . GLU A 1 163 ? 20.272 8.172 -14.202 1.00 85.69 163 GLU A O 1
ATOM 1391 N N . PRO A 1 164 ? 20.009 7.016 -12.293 1.00 83.62 164 PRO A N 1
ATOM 1392 C CA . PRO A 1 164 ? 21.204 6.182 -12.482 1.00 83.62 164 PRO A CA 1
ATOM 1393 C C . PRO A 1 164 ? 21.235 5.438 -13.822 1.00 83.62 164 PRO A C 1
ATOM 1395 O O . PRO A 1 164 ? 22.293 5.238 -14.416 1.00 83.62 164 PRO A O 1
ATOM 1398 N N . THR A 1 165 ? 20.064 5.049 -14.322 1.00 83.62 165 THR A N 1
ATOM 1399 C CA . THR A 1 165 ? 19.906 4.324 -15.590 1.00 83.62 165 THR A CA 1
ATOM 1400 C C . THR A 1 165 ? 19.940 5.228 -16.818 1.00 83.62 165 THR A C 1
ATOM 1402 O O . THR A 1 165 ? 19.944 4.727 -17.948 1.00 83.62 165 THR A O 1
ATOM 1405 N N . GLY A 1 166 ? 19.915 6.548 -16.614 1.00 87.69 166 GLY A N 1
ATOM 1406 C CA . GLY A 1 166 ? 19.685 7.546 -17.650 1.00 87.69 166 GLY A CA 1
ATOM 1407 C C . GLY A 1 166 ? 18.229 7.635 -18.118 1.00 87.69 166 GLY A C 1
ATOM 1408 O O . GLY A 1 166 ? 17.972 8.321 -19.114 1.00 87.69 166 GLY A O 1
ATOM 1409 N N . TYR A 1 167 ? 17.295 6.936 -17.459 1.00 90.88 167 TYR A N 1
ATOM 1410 C CA . TYR A 1 167 ? 15.876 6.934 -17.803 1.00 90.88 167 TYR A CA 1
ATOM 1411 C C . TYR A 1 167 ? 14.968 7.031 -16.576 1.00 90.88 167 TYR A C 1
ATOM 1413 O O . TYR A 1 167 ? 15.090 6.257 -15.630 1.00 90.88 167 TYR A O 1
ATOM 1421 N N . ALA A 1 168 ? 13.956 7.890 -16.666 1.00 93.44 168 ALA A N 1
ATOM 1422 C CA . ALA A 1 168 ? 12.794 7.833 -15.794 1.00 93.44 168 ALA A CA 1
ATOM 1423 C C . ALA A 1 168 ? 11.785 6.825 -16.366 1.00 93.44 168 ALA A C 1
ATOM 1425 O O . ALA A 1 168 ? 11.198 7.052 -17.432 1.00 93.44 168 ALA A O 1
ATOM 1426 N N . TYR A 1 169 ? 11.582 5.712 -15.660 1.00 95.69 169 TYR A N 1
ATOM 1427 C CA . TYR A 1 169 ? 10.716 4.614 -16.088 1.00 95.69 169 TYR A CA 1
ATOM 1428 C C . TYR A 1 169 ? 9.603 4.342 -15.077 1.00 95.69 169 TYR A C 1
ATOM 1430 O O . TYR A 1 169 ? 9.875 4.131 -13.899 1.00 95.69 169 TYR A O 1
ATOM 1438 N N . ASP A 1 170 ? 8.362 4.261 -15.562 1.00 96.88 170 ASP A N 1
ATOM 1439 C CA . ASP A 1 170 ? 7.221 3.783 -14.782 1.00 96.88 170 ASP A CA 1
ATOM 1440 C C . ASP A 1 170 ? 6.463 2.688 -15.535 1.00 96.88 170 ASP A C 1
ATOM 1442 O O . ASP A 1 170 ? 5.937 2.913 -16.634 1.00 96.88 170 ASP A O 1
ATOM 1446 N N . GLY A 1 171 ? 6.315 1.532 -14.886 1.00 96.81 171 GLY A N 1
ATOM 1447 C CA . GLY A 1 171 ? 5.295 0.545 -15.233 1.00 96.81 171 GLY A CA 1
ATOM 1448 C C . GLY A 1 171 ? 3.888 0.996 -14.819 1.00 96.81 171 GLY A C 1
ATOM 1449 O O . GLY A 1 171 ? 3.669 2.100 -14.310 1.00 96.81 171 GLY A O 1
ATOM 1450 N N . THR A 1 172 ? 2.896 0.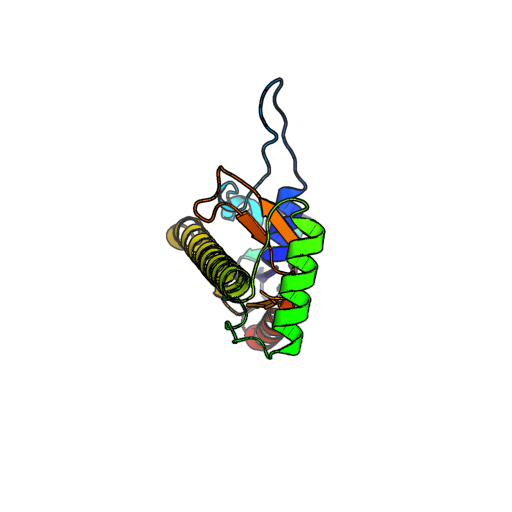129 -15.013 1.00 97.25 172 THR A N 1
ATOM 1451 C CA . THR A 1 172 ? 1.514 0.409 -14.597 1.00 97.25 172 THR A CA 1
ATOM 1452 C C . THR A 1 172 ? 1.219 -0.210 -13.236 1.00 97.25 172 THR A C 1
ATOM 1454 O O . THR A 1 172 ? 1.475 -1.391 -13.006 1.00 97.25 172 THR A O 1
ATOM 1457 N N . ILE A 1 173 ? 0.594 0.568 -12.356 1.00 94.88 173 ILE A N 1
ATOM 1458 C CA . ILE A 1 173 ? -0.079 0.080 -11.149 1.00 94.88 173 ILE A CA 1
ATOM 1459 C C . ILE A 1 173 ? -1.562 -0.076 -11.499 1.00 94.88 173 ILE A C 1
ATOM 1461 O O . ILE A 1 173 ? -2.176 0.870 -11.989 1.00 94.88 173 ILE A O 1
ATOM 1465 N N . HIS A 1 174 ? -2.124 -1.270 -11.319 1.00 91.62 174 HIS A N 1
ATOM 1466 C CA . HIS A 1 174 ? -3.500 -1.573 -11.715 1.00 91.62 174 HIS A CA 1
ATOM 1467 C C . HIS A 1 174 ? -4.506 -1.280 -10.611 1.00 91.62 174 HIS A C 1
ATOM 1469 O O . HIS A 1 174 ? -5.441 -0.516 -10.816 1.00 91.62 174 HIS A O 1
ATOM 1475 N N . SER A 1 175 ? -4.345 -1.950 -9.475 1.00 86.94 175 SER A N 1
ATOM 1476 C CA . SER A 1 175 ? -5.241 -1.827 -8.333 1.00 86.94 175 SER A CA 1
ATOM 1477 C C . SER A 1 175 ? -4.603 -2.460 -7.107 1.00 86.94 175 SER A C 1
ATOM 1479 O O . SER A 1 175 ? -3.738 -3.338 -7.218 1.00 86.94 175 SER A O 1
ATOM 1481 N N . GLU A 1 176 ? -5.081 -2.062 -5.939 1.00 88.94 176 GLU A N 1
ATOM 1482 C CA . GLU A 1 176 ? -4.975 -2.890 -4.750 1.00 88.94 176 GLU A CA 1
ATOM 1483 C C . GLU A 1 176 ? -5.925 -4.094 -4.869 1.00 88.94 176 GLU A C 1
ATOM 1485 O O . GLU A 1 176 ? -6.934 -4.052 -5.583 1.00 88.94 176 GLU A O 1
ATOM 1490 N N . LYS A 1 177 ? -5.567 -5.211 -4.237 1.00 88.12 177 LYS A N 1
ATOM 1491 C CA . LYS A 1 177 ? -6.423 -6.386 -4.085 1.00 88.12 177 LYS A CA 1
ATOM 1492 C C . LYS A 1 177 ? -6.298 -6.940 -2.674 1.00 88.12 177 LYS A C 1
ATOM 1494 O O . LYS A 1 177 ? -5.187 -7.103 -2.173 1.00 88.12 177 LYS A O 1
ATOM 1499 N N . GLY A 1 178 ? -7.427 -7.339 -2.099 1.00 89.06 178 GLY A N 1
ATOM 1500 C CA . GLY A 1 178 ? -7.480 -8.176 -0.900 1.00 89.06 178 GLY A CA 1
ATOM 1501 C C . GLY A 1 178 ? -7.628 -7.436 0.429 1.00 89.06 178 GLY A C 1
ATOM 1502 O O . GLY A 1 178 ? -7.982 -8.100 1.395 1.00 89.06 178 GLY A O 1
ATOM 1503 N N . VAL A 1 179 ? -7.434 -6.113 0.488 1.00 92.25 179 VAL A N 1
ATOM 1504 C CA . VAL A 1 179 ? -7.668 -5.330 1.718 1.00 92.25 179 VAL A CA 1
ATOM 1505 C C . VAL A 1 179 ? -9.146 -5.334 2.087 1.00 92.25 179 VAL A C 1
ATOM 1507 O O . VAL A 1 179 ? -9.468 -5.808 3.170 1.00 92.25 179 VAL A O 1
ATOM 1510 N N . ASP A 1 180 ? -10.038 -4.954 1.167 1.00 91.31 180 ASP A N 1
ATOM 1511 C CA . ASP A 1 180 ? -11.492 -4.951 1.410 1.00 91.31 180 ASP A CA 1
ATOM 1512 C C . ASP A 1 180 ? -12.012 -6.313 1.887 1.00 91.31 180 ASP A C 1
ATOM 1514 O O . ASP A 1 180 ? -12.807 -6.414 2.819 1.00 91.31 180 ASP A O 1
ATOM 1518 N N . ILE A 1 181 ? -11.533 -7.387 1.249 1.00 93.12 181 ILE A N 1
ATOM 1519 C CA . ILE A 1 181 ? -11.930 -8.759 1.579 1.00 93.12 181 ILE A CA 1
ATOM 1520 C C . ILE A 1 181 ? -11.432 -9.122 2.977 1.00 93.12 181 ILE A C 1
ATOM 1522 O O . ILE A 1 181 ? -12.195 -9.668 3.769 1.00 93.12 181 ILE A O 1
ATOM 1526 N N . ALA A 1 182 ? -10.169 -8.834 3.290 1.00 94.62 182 ALA A N 1
ATOM 1527 C CA . ALA A 1 182 ? -9.606 -9.136 4.599 1.00 94.62 182 ALA A CA 1
ATOM 1528 C C . ALA A 1 182 ? -10.281 -8.325 5.710 1.00 94.62 182 ALA A C 1
ATOM 1530 O O . ALA A 1 182 ? -10.573 -8.878 6.766 1.00 94.62 182 ALA A O 1
ATOM 1531 N N . LEU A 1 183 ? -10.582 -7.052 5.451 1.00 95.38 183 LEU A N 1
ATOM 1532 C CA . LEU A 1 183 ? -11.327 -6.194 6.360 1.00 95.38 183 LEU A CA 1
ATOM 1533 C C . LEU A 1 183 ? -12.717 -6.782 6.629 1.00 95.38 183 LEU A C 1
ATOM 1535 O O . LEU A 1 183 ? -13.083 -6.977 7.786 1.00 95.38 183 LEU A O 1
ATOM 1539 N N . ALA A 1 184 ? -13.466 -7.145 5.584 1.00 95.19 184 ALA A N 1
ATOM 1540 C CA . ALA A 1 184 ? -14.796 -7.737 5.729 1.00 95.19 184 ALA A CA 1
ATOM 1541 C C . ALA A 1 184 ? -14.764 -9.085 6.478 1.00 95.19 184 ALA A C 1
ATOM 1543 O O . ALA A 1 184 ? -15.608 -9.341 7.339 1.00 95.19 184 ALA A O 1
ATOM 1544 N N . VAL A 1 185 ? -13.780 -9.941 6.184 1.00 96.19 185 VAL A N 1
ATOM 1545 C CA . VAL A 1 185 ? -13.590 -11.231 6.870 1.00 96.19 185 VAL A CA 1
ATOM 1546 C C . VAL A 1 185 ? -13.256 -11.029 8.350 1.00 96.19 185 VAL A C 1
ATOM 1548 O O . VAL A 1 185 ? -13.827 -11.712 9.203 1.00 96.19 185 VAL A O 1
ATOM 1551 N N . ASP A 1 186 ? -12.373 -10.089 8.679 1.00 96.75 186 ASP A N 1
ATOM 1552 C CA . ASP A 1 186 ? -12.006 -9.791 10.064 1.00 96.75 186 ASP A CA 1
ATOM 1553 C C . ASP A 1 186 ? -13.176 -9.166 10.836 1.00 96.75 186 ASP A C 1
ATOM 1555 O O . ASP A 1 186 ? -13.416 -9.548 11.979 1.00 96.75 186 ASP A O 1
ATOM 1559 N N . MET A 1 187 ? -13.962 -8.278 10.217 1.00 95.81 187 MET A N 1
ATOM 1560 C CA . MET A 1 187 ? -15.170 -7.730 10.844 1.00 95.81 187 MET A CA 1
ATOM 1561 C C . MET A 1 187 ? -16.131 -8.842 11.275 1.00 95.81 187 MET A C 1
ATOM 1563 O O . MET A 1 187 ? -16.632 -8.808 12.398 1.00 95.81 187 MET A O 1
ATOM 1567 N N . VAL A 1 188 ? -16.366 -9.842 10.421 1.00 96.44 188 VAL A N 1
ATOM 1568 C CA . VAL A 1 188 ? -17.260 -10.967 10.741 1.00 96.44 188 VAL A CA 1
ATOM 1569 C C . VAL A 1 188 ? -16.625 -11.923 11.750 1.00 96.44 188 VAL A C 1
ATOM 1571 O O . VAL A 1 188 ? -17.275 -12.313 12.718 1.00 96.44 188 VAL A O 1
ATOM 1574 N N . SER A 1 189 ? -15.366 -12.311 11.546 1.00 96.81 189 SER A N 1
ATOM 1575 C CA . SER A 1 189 ? -14.704 -13.312 12.394 1.00 96.81 189 SER A CA 1
ATOM 1576 C C . SER A 1 189 ? -14.431 -12.823 13.817 1.00 96.81 189 SER A C 1
ATOM 1578 O O . SER A 1 189 ? -14.414 -13.637 14.735 1.00 96.81 189 SER A O 1
ATOM 1580 N N . LEU A 1 190 ? -14.279 -11.510 14.014 1.00 95.81 190 LEU A N 1
ATOM 1581 C CA . LEU A 1 190 ? -14.053 -10.889 15.322 1.00 95.81 190 LEU A CA 1
ATOM 1582 C C . LEU A 1 190 ? -15.343 -10.373 15.975 1.00 95.81 190 LEU A C 1
ATOM 1584 O O . LEU A 1 190 ? -15.280 -9.744 17.028 1.00 95.81 190 LEU A O 1
ATOM 1588 N N . ALA A 1 191 ? -16.516 -10.615 15.379 1.00 95.69 191 ALA A N 1
ATOM 1589 C CA . ALA A 1 191 ? -17.791 -10.070 15.855 1.00 95.69 191 ALA A CA 1
ATOM 1590 C C . ALA A 1 191 ? -18.178 -10.521 17.276 1.00 95.69 191 ALA A C 1
ATOM 1592 O O . ALA A 1 191 ? -18.987 -9.865 17.924 1.00 95.69 191 ALA A O 1
ATOM 1593 N N . SER A 1 192 ? -17.605 -11.615 17.789 1.00 96.38 192 SER A N 1
ATOM 1594 C CA . SER A 1 192 ? -17.781 -12.029 19.189 1.00 96.38 192 SER A CA 1
ATOM 1595 C C . SER A 1 192 ? -17.017 -11.162 20.192 1.00 96.38 192 SER A C 1
ATOM 1597 O O . SER A 1 192 ? -17.329 -11.180 21.386 1.00 96.38 192 SER A O 1
ATOM 1599 N N . ASP A 1 193 ? -16.009 -10.423 19.728 1.00 94.75 193 ASP A N 1
ATOM 1600 C CA . ASP A 1 193 ? -15.016 -9.766 20.580 1.00 94.75 193 ASP A CA 1
ATOM 1601 C C . ASP A 1 193 ? -15.313 -8.275 20.782 1.00 94.75 193 ASP A C 1
ATOM 1603 O O . ASP A 1 193 ? -14.728 -7.632 21.662 1.00 94.75 193 ASP A O 1
ATOM 1607 N N . TYR A 1 194 ? -16.256 -7.728 20.013 1.00 96.06 194 TYR A N 1
ATOM 1608 C CA . TYR A 1 194 ? -16.693 -6.342 20.094 1.00 96.06 194 TYR A CA 1
ATOM 1609 C C . TYR A 1 194 ? -18.221 -6.221 20.082 1.00 96.06 194 TYR A C 1
ATOM 1611 O O . TYR A 1 194 ? -18.925 -7.108 19.617 1.00 96.06 194 TYR A O 1
ATOM 1619 N N . ASP A 1 195 ? -18.736 -5.107 20.599 1.00 95.88 195 ASP A N 1
ATOM 1620 C CA . ASP A 1 195 ? -20.168 -4.793 20.554 1.00 95.88 195 ASP A CA 1
ATOM 1621 C C . ASP A 1 195 ? -20.496 -3.852 19.381 1.00 95.88 195 ASP A C 1
ATOM 1623 O O . ASP A 1 195 ? -21.600 -3.883 18.841 1.00 95.88 195 ASP A O 1
ATOM 1627 N N . VAL A 1 196 ? -19.539 -3.003 18.982 1.00 94.75 196 VAL A N 1
ATOM 1628 C CA . VAL A 1 196 ? -19.676 -2.034 17.886 1.00 94.75 196 VAL A CA 1
ATOM 1629 C C . VAL A 1 196 ? -18.423 -2.033 17.010 1.00 94.75 196 VAL A C 1
ATOM 1631 O O . VAL A 1 196 ? -17.304 -2.007 17.522 1.00 94.75 196 VAL A O 1
ATOM 1634 N N . ALA A 1 197 ? -18.617 -2.009 15.692 1.00 95.50 197 ALA A N 1
ATOM 1635 C CA . ALA A 1 197 ? -17.560 -1.766 14.716 1.00 95.50 197 ALA A CA 1
ATOM 1636 C C . ALA A 1 197 ? -17.729 -0.384 14.079 1.00 95.50 197 ALA A C 1
ATOM 1638 O O . ALA A 1 197 ? -18.836 0.002 13.701 1.00 95.50 197 ALA A O 1
ATOM 1639 N N . VAL A 1 198 ? -16.621 0.333 13.921 1.00 94.19 198 VAL A N 1
ATOM 1640 C CA . VAL A 1 198 ? -16.527 1.557 13.120 1.00 94.19 198 VAL A CA 1
ATOM 1641 C C . VAL A 1 198 ? -15.632 1.264 11.925 1.00 94.19 198 VAL A C 1
ATOM 1643 O O . VAL A 1 198 ? -14.531 0.747 12.101 1.00 94.19 198 VAL A O 1
ATOM 1646 N N . LEU A 1 199 ? -16.103 1.593 10.726 1.00 93.50 199 LEU A N 1
ATOM 1647 C CA . LEU A 1 199 ? -15.325 1.508 9.493 1.00 93.50 199 LEU A CA 1
ATOM 1648 C C . LEU A 1 199 ? -14.827 2.905 9.115 1.00 93.50 199 LEU A C 1
ATOM 1650 O O . LEU A 1 199 ? -15.626 3.845 9.088 1.00 93.50 199 LEU A O 1
ATOM 1654 N N . VAL A 1 200 ? -13.527 3.021 8.854 1.00 90.06 200 VAL A N 1
ATOM 1655 C CA . VAL A 1 200 ? -12.828 4.258 8.472 1.00 90.06 200 VAL A CA 1
ATOM 1656 C C . VAL A 1 200 ? -12.105 4.062 7.151 1.00 90.06 200 VAL A C 1
ATOM 1658 O O . VAL A 1 200 ? -11.381 3.048 7.024 1.00 90.06 200 VAL A O 1
#

Secondary structure (DSSP, 8-state):
--SEEEEEEEEEHHHHHHHHHT-EE--TTSPPEEP-GGGS-HHHHHHHHHHHHHHT-SSEEEEEEEEEEEEEEEPPP-PPPHHHHHHHHHHHHHHHSSS---HHHHHHHHHHHHHHHHHHHHHHHHHHHHHHGGG-SSEEEEEEEEEEEETTS-SEEEE-TTSTTSEEEE-EEEEEESHHHHHHHHHHHTTTT-SEEEE-

Organism: NCBI:txid2052148